Protein AF-A0A654GDY7-F1 (afdb_monomer)

Nearest PDB structures (foldseek):
  2p2g-assembly2_F  TM=2.605E-01  e=1.770E-01  Mycobacterium tuberculosis H37Rv
  1d09-assembly1_A  TM=2.701E-01  e=5.173E-01  Escherichia coli
  1sul-assembly2_B  TM=2.316E-01  e=3.409E-01  Bacillus subtilis
  4bjh-assembly1_B  TM=2.737E-01  e=1.604E+00  Aquifex aeolicus
  1qwg-assembly1_A  TM=2.722E-01  e=1.807E+00  Methanocaldococcus jannaschii

InterPro domains:
  IPR021139 NYN domain [PF01936] (35-130)
  IPR024768 Meiosis regulator and mRNA stability factor 1 [PTHR14379] (24-152)

Sequence (181 aa):
MAADEGKSSRRNSSNVDTPYLSEIYATLDDKGCYNGPVSIRLYDDEKNIIPKELIDKYDAAGISITFVPEVAEAYGYARAHKMVVDILLWAVDSPIESNLIVLSKNFKEELTVCVIQGLHGRGYNVLLAEPLEHIPFTESSEWLWDSLCRSLSSDGGGSSQHVDNKADTVALADSLRKQTL

Secondary structure (DSSP, 8-state):
------------------HHHHHHHHHHHHTT--SS---EEEEEETTS---HHHHHHHHHTTEEEEEEPHHHHTTS-HHHHHHHHHHHHHHHHS-TT-EEEE--S----HHHHHHHHHHHHHT-EEEESS-BTTBTTPPB-HHHHHHHHHHHHS--S-----S-HHHHHHHHHHHHHHHT-

Structure (mmCIF, N/CA/C/O backbone):
data_AF-A0A654GDY7-F1
#
_entry.id   AF-A0A654GDY7-F1
#
loop_
_atom_site.group_PDB
_atom_site.id
_atom_site.type_symbol
_atom_site.label_atom_id
_atom_site.label_alt_id
_atom_site.label_comp_id
_atom_site.label_asym_id
_atom_site.label_entity_id
_atom_site.label_seq_id
_atom_site.pdbx_PDB_ins_code
_atom_site.Cartn_x
_atom_site.Cartn_y
_atom_site.Cartn_z
_atom_site.occupancy
_atom_site.B_iso_or_equiv
_atom_site.auth_seq_id
_atom_site.auth_comp_id
_atom_site.auth_asym_id
_atom_site.auth_atom_id
_atom_site.pdbx_PDB_model_num
ATOM 1 N N . MET A 1 1 ? -35.604 -43.268 18.938 1.00 39.38 1 MET A N 1
ATOM 2 C CA . MET A 1 1 ? -34.889 -43.227 17.648 1.00 39.38 1 MET A CA 1
ATOM 3 C C . MET A 1 1 ? -34.448 -41.787 17.469 1.00 39.38 1 MET A C 1
ATOM 5 O O . MET A 1 1 ? -35.296 -40.931 17.267 1.00 39.38 1 MET A O 1
ATOM 9 N N . ALA A 1 2 ? -33.182 -41.512 17.780 1.00 38.62 2 ALA A N 1
ATOM 10 C CA . ALA A 1 2 ? -32.615 -40.169 17.803 1.00 38.62 2 ALA A CA 1
ATOM 11 C C . ALA A 1 2 ? -32.280 -39.727 16.373 1.00 38.62 2 ALA A C 1
ATOM 13 O O . ALA A 1 2 ? -31.753 -40.534 15.608 1.00 38.62 2 ALA A O 1
ATOM 14 N N . ALA A 1 3 ? -32.593 -38.479 16.027 1.00 41.09 3 ALA A N 1
ATOM 15 C CA . ALA A 1 3 ? -32.132 -37.843 14.802 1.00 41.09 3 ALA A CA 1
ATOM 16 C C . ALA A 1 3 ? -31.240 -36.657 15.185 1.00 41.09 3 ALA A C 1
ATOM 18 O O . ALA A 1 3 ? -31.661 -35.731 15.871 1.00 41.09 3 ALA A O 1
ATOM 19 N N . ASP A 1 4 ? -29.992 -36.825 14.777 1.00 36.94 4 ASP A N 1
ATOM 20 C CA . ASP A 1 4 ? -28.780 -36.033 14.916 1.00 36.94 4 ASP A CA 1
ATOM 21 C C . ASP A 1 4 ? -28.929 -34.563 14.469 1.00 36.94 4 ASP A C 1
ATOM 23 O O . ASP A 1 4 ? -29.264 -34.275 13.318 1.00 36.94 4 ASP A O 1
ATOM 27 N N . GLU A 1 5 ? -28.660 -33.622 15.381 1.00 38.81 5 GLU A N 1
ATOM 28 C CA . GLU A 1 5 ? -28.490 -32.201 15.065 1.00 38.81 5 GLU A CA 1
ATOM 29 C C . GLU A 1 5 ? -27.062 -31.959 14.552 1.00 38.81 5 GLU A C 1
ATOM 31 O O . GLU A 1 5 ? -26.141 -31.625 15.301 1.00 38.81 5 GLU A O 1
ATOM 36 N N . GLY A 1 6 ? -26.876 -32.088 13.239 1.00 36.91 6 GLY A N 1
A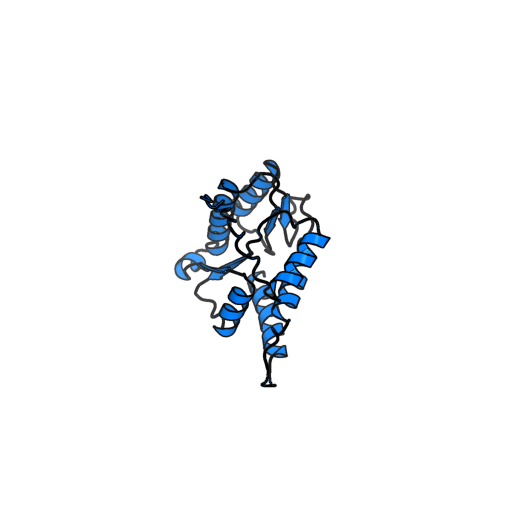TOM 37 C CA . GLY A 1 6 ? -25.650 -31.694 12.549 1.00 36.91 6 GLY A CA 1
ATOM 38 C C . GLY A 1 6 ? -25.484 -30.172 12.506 1.00 36.91 6 GLY A C 1
ATOM 39 O O . GLY A 1 6 ? -25.768 -29.526 11.497 1.00 36.91 6 GLY A O 1
ATOM 40 N N . LYS A 1 7 ? -25.005 -29.576 13.602 1.00 38.00 7 LYS A N 1
ATOM 41 C CA . LYS A 1 7 ? -24.623 -28.159 13.682 1.00 38.00 7 LYS A CA 1
ATOM 42 C C . LYS A 1 7 ? -23.366 -27.933 12.833 1.00 38.00 7 LYS A C 1
ATOM 44 O O . LYS A 1 7 ? -22.241 -28.129 13.288 1.00 38.00 7 LYS A O 1
ATOM 49 N N . SER A 1 8 ? -23.559 -27.545 11.570 1.00 39.72 8 SER A N 1
ATOM 50 C CA . SER A 1 8 ? -22.484 -27.154 10.651 1.00 39.72 8 SER A CA 1
ATOM 51 C C . SER A 1 8 ? -21.865 -25.831 11.111 1.00 39.72 8 SER A C 1
ATOM 53 O O . SER A 1 8 ? -22.242 -24.742 10.683 1.00 39.72 8 SER A O 1
ATOM 55 N N . SER A 1 9 ? -20.923 -25.941 12.047 1.00 37.19 9 SER A N 1
ATOM 56 C CA . SER A 1 9 ? -19.978 -24.890 12.400 1.00 37.19 9 SER A CA 1
ATOM 57 C C . SER A 1 9 ? -19.067 -24.655 11.195 1.00 37.19 9 SER A C 1
ATOM 59 O O . SER A 1 9 ? -18.094 -25.384 10.972 1.00 37.19 9 SER A O 1
ATOM 61 N N . ARG A 1 10 ? -19.417 -23.667 10.363 1.00 33.16 10 ARG A N 1
ATOM 62 C CA . ARG A 1 10 ? -18.491 -23.107 9.377 1.00 33.16 10 ARG A CA 1
ATOM 63 C C . ARG A 1 10 ? -17.406 -22.379 10.158 1.00 33.16 10 ARG A C 1
ATOM 65 O O . ARG A 1 10 ? -17.583 -21.245 10.583 1.00 33.16 10 ARG A O 1
ATOM 72 N N . ARG A 1 11 ? -16.317 -23.107 10.405 1.00 32.59 11 ARG A N 1
ATOM 73 C CA . ARG A 1 11 ? -15.062 -22.597 10.946 1.00 32.59 11 ARG A CA 1
ATOM 74 C C . ARG A 1 11 ? -14.656 -21.364 10.142 1.00 32.59 11 ARG A C 1
ATOM 76 O O . ARG A 1 11 ? -14.377 -21.482 8.951 1.00 32.59 11 ARG A O 1
ATOM 83 N N . ASN A 1 12 ? -14.645 -20.209 10.805 1.00 29.80 12 ASN A N 1
ATOM 84 C CA . ASN A 1 12 ? -13.923 -19.036 10.338 1.00 29.80 12 ASN A CA 1
ATOM 85 C C . ASN A 1 12 ? -12.497 -19.488 10.031 1.00 29.80 12 ASN A C 1
ATOM 87 O O . ASN A 1 12 ? -11.847 -20.090 10.888 1.00 29.80 12 ASN A O 1
ATOM 91 N N . SER A 1 13 ? -12.071 -19.273 8.787 1.00 34.31 13 SER A N 1
ATOM 92 C CA . SER A 1 13 ? -10.702 -19.530 8.365 1.00 34.31 13 SER A CA 1
ATOM 93 C C . SER A 1 13 ? -9.801 -18.734 9.296 1.00 34.31 13 SER A C 1
ATOM 95 O O . SER A 1 13 ? -9.881 -17.510 9.353 1.00 34.31 13 SER A O 1
ATOM 97 N N . SER A 1 14 ? -9.056 -19.473 10.103 1.00 40.44 14 SER A N 1
ATOM 98 C CA . SER A 1 14 ? -8.118 -18.997 11.102 1.00 40.44 14 SER A CA 1
ATOM 99 C C . SER A 1 14 ? -7.287 -17.843 10.557 1.00 40.44 14 SER A C 1
ATOM 101 O O . SER A 1 14 ? -6.600 -18.018 9.549 1.00 40.44 14 SER A O 1
ATOM 103 N N . ASN A 1 15 ? -7.311 -16.710 11.268 1.00 42.31 15 ASN A N 1
ATOM 104 C CA . ASN A 1 15 ? -6.138 -15.851 11.364 1.00 42.31 15 ASN A CA 1
ATOM 105 C C . ASN A 1 15 ? -4.959 -16.782 11.631 1.00 42.31 15 ASN A C 1
ATOM 107 O O . ASN A 1 15 ? -4.915 -17.459 12.657 1.00 42.31 15 ASN A O 1
ATOM 111 N N . VAL A 1 16 ? -4.090 -16.924 10.640 1.00 45.66 16 VAL A N 1
ATOM 112 C CA . VAL A 1 16 ? -2.848 -17.655 10.812 1.00 45.66 16 VAL A CA 1
ATOM 113 C C . VAL A 1 16 ? -2.042 -16.809 11.785 1.00 45.66 16 VAL A C 1
ATOM 115 O O . VAL A 1 16 ? -1.732 -15.659 11.478 1.00 45.66 16 VAL A O 1
ATOM 118 N N . ASP A 1 17 ? -1.765 -17.351 12.971 1.00 47.75 17 ASP A N 1
ATOM 119 C CA . ASP A 1 17 ? -0.875 -16.753 13.966 1.00 47.75 17 ASP A CA 1
ATOM 120 C C . ASP A 1 17 ? 0.560 -16.758 13.413 1.00 47.75 17 ASP A C 1
ATOM 122 O O . ASP A 1 17 ? 1.421 -17.534 13.825 1.00 47.75 17 ASP A O 1
ATOM 126 N N . THR A 1 18 ? 0.821 -15.929 12.404 1.00 56.19 18 THR A N 1
ATOM 127 C CA . THR A 1 18 ? 2.175 -15.637 11.950 1.00 56.19 18 THR A CA 1
ATOM 128 C C . THR A 1 18 ? 2.764 -14.609 12.918 1.00 56.19 18 THR A C 1
ATOM 130 O O . THR A 1 18 ? 2.174 -13.533 13.067 1.00 56.19 18 THR A O 1
ATOM 133 N N . PRO A 1 19 ? 3.926 -14.868 13.543 1.00 61.88 19 PRO A N 1
ATOM 134 C CA . PRO A 1 19 ? 4.566 -13.917 14.460 1.00 61.88 19 PRO A CA 1
ATOM 135 C C . PRO A 1 19 ? 4.957 -12.596 13.773 1.00 61.88 19 PRO A C 1
ATOM 137 O O . PRO A 1 19 ? 5.204 -11.597 14.440 1.00 61.88 19 PRO A O 1
ATOM 140 N N . TYR A 1 20 ? 4.982 -12.575 12.439 1.00 66.50 20 TYR A N 1
ATOM 141 C CA . TYR A 1 20 ? 5.210 -11.380 11.634 1.00 66.50 20 TYR A CA 1
ATOM 142 C C . TYR A 1 20 ? 4.026 -10.402 11.671 1.00 66.50 20 TYR A C 1
ATOM 144 O O . TYR A 1 20 ? 4.216 -9.198 11.848 1.00 66.50 20 TYR A O 1
ATOM 152 N N . LEU A 1 21 ? 2.791 -10.889 11.553 1.00 71.00 21 LEU A N 1
ATOM 153 C CA . LEU A 1 21 ? 1.622 -10.011 11.463 1.00 71.00 21 LEU A CA 1
ATOM 154 C C . LEU A 1 21 ? 1.183 -9.442 12.817 1.00 71.00 21 LEU A C 1
ATOM 156 O O . LEU A 1 21 ? 0.534 -8.399 12.838 1.00 71.00 21 LEU A O 1
ATOM 160 N N . SER A 1 22 ? 1.561 -10.056 13.944 1.00 80.06 22 SER A N 1
ATOM 161 C CA . SER A 1 22 ? 1.140 -9.580 15.271 1.00 80.06 22 SER A CA 1
ATOM 162 C C . SER A 1 22 ? 1.605 -8.152 15.568 1.00 80.06 22 SER A C 1
ATOM 164 O O . SER A 1 22 ? 0.844 -7.373 16.132 1.00 80.06 22 SER A O 1
ATOM 166 N N . GLU A 1 23 ? 2.821 -7.785 15.151 1.00 83.75 23 GLU A N 1
ATOM 167 C CA . GLU A 1 23 ? 3.359 -6.431 15.349 1.00 83.75 23 GLU A CA 1
ATOM 168 C C . GLU A 1 23 ? 2.634 -5.397 14.475 1.00 83.75 23 GLU A C 1
ATOM 170 O O . GLU A 1 23 ? 2.288 -4.304 14.931 1.00 83.75 23 GLU A O 1
ATOM 175 N N . ILE A 1 24 ? 2.361 -5.767 13.220 1.00 85.88 24 ILE A N 1
ATOM 176 C CA . ILE A 1 24 ? 1.661 -4.913 12.257 1.00 85.88 24 ILE A CA 1
ATOM 177 C C . ILE A 1 24 ? 0.225 -4.678 12.726 1.00 85.88 24 ILE A C 1
ATOM 179 O O . ILE A 1 24 ? -0.220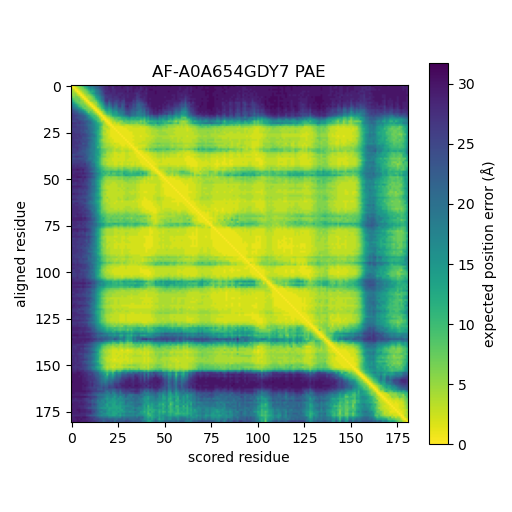 -3.533 12.770 1.00 85.88 24 ILE A O 1
ATOM 183 N N . TYR A 1 25 ? -0.476 -5.730 13.152 1.00 88.12 25 TYR A N 1
ATOM 184 C CA . TYR A 1 25 ? -1.834 -5.628 13.687 1.00 88.12 25 TYR A CA 1
ATOM 185 C C . TYR A 1 25 ? -1.900 -4.822 14.973 1.00 88.12 25 TYR A C 1
ATOM 187 O O . TYR A 1 25 ? -2.755 -3.948 15.075 1.00 88.12 25 TYR A O 1
ATOM 195 N N . ALA A 1 26 ? -0.977 -5.038 15.912 1.00 88.81 26 ALA A N 1
ATOM 196 C CA . ALA A 1 26 ? -0.917 -4.235 17.129 1.00 88.81 26 ALA A CA 1
ATOM 197 C C . ALA A 1 26 ? -0.715 -2.745 16.815 1.00 88.81 26 ALA A C 1
ATOM 199 O O . ALA A 1 26 ? -1.348 -1.890 17.426 1.00 88.81 26 ALA A O 1
ATOM 200 N N . THR A 1 27 ? 0.128 -2.430 15.827 1.00 90.44 27 THR A N 1
ATOM 201 C CA . THR A 1 27 ? 0.363 -1.038 15.423 1.00 90.44 27 THR A CA 1
ATOM 202 C C . THR A 1 27 ? -0.856 -0.438 14.711 1.00 90.44 27 THR A C 1
ATOM 204 O O . THR A 1 27 ? -1.208 0.709 14.965 1.00 90.44 27 THR A O 1
ATOM 207 N N . LEU A 1 28 ? -1.525 -1.198 13.835 1.00 90.75 28 LEU A N 1
ATOM 208 C CA . LEU A 1 28 ? -2.758 -0.755 13.175 1.00 90.75 28 LEU A CA 1
ATOM 209 C C . LEU A 1 28 ? -3.883 -0.500 14.188 1.00 90.75 28 LEU A C 1
ATOM 211 O O . LEU A 1 28 ? -4.616 0.473 14.033 1.00 90.75 28 LEU A O 1
ATOM 215 N N . ASP A 1 29 ? -4.005 -1.344 15.212 1.00 91.69 29 ASP A N 1
ATOM 216 C CA . ASP A 1 29 ? -5.002 -1.214 16.279 1.00 91.69 29 ASP A CA 1
ATOM 217 C C . ASP A 1 29 ? -4.742 0.023 17.155 1.00 91.69 29 ASP A C 1
ATOM 219 O O . ASP A 1 29 ? -5.642 0.842 17.332 1.00 91.69 29 ASP A O 1
ATOM 223 N N . ASP A 1 30 ? -3.490 0.244 17.585 1.00 92.06 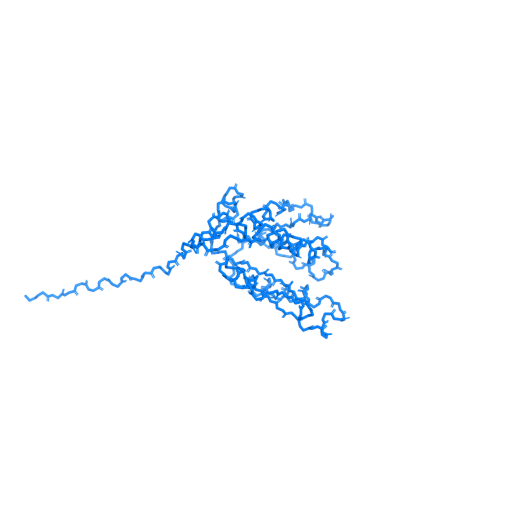30 ASP A N 1
ATOM 224 C CA . ASP A 1 30 ? -3.067 1.451 18.326 1.00 92.06 30 ASP A CA 1
ATOM 225 C C . ASP A 1 30 ? -3.383 2.748 17.562 1.00 92.06 30 ASP A C 1
ATOM 227 O O . ASP A 1 30 ? -3.750 3.769 18.145 1.00 92.06 30 ASP A O 1
ATOM 231 N N . LYS A 1 31 ? -3.298 2.693 16.230 1.00 90.31 31 LYS A N 1
ATOM 232 C CA . LYS A 1 31 ? -3.591 3.813 15.329 1.00 90.31 31 LYS A CA 1
ATOM 233 C C . LYS A 1 31 ? -5.056 3.904 14.905 1.00 90.31 31 LYS A C 1
ATOM 235 O O . LYS A 1 31 ? -5.382 4.735 14.062 1.00 90.31 31 LYS A O 1
ATOM 240 N N . GLY A 1 32 ? -5.941 3.055 15.433 1.00 89.50 32 GLY A N 1
ATOM 241 C CA . GLY A 1 32 ? -7.362 3.033 15.064 1.00 89.50 32 GLY A CA 1
ATOM 242 C C . GLY A 1 32 ? -7.621 2.670 13.596 1.00 89.50 32 GLY A C 1
ATOM 243 O O . GLY A 1 32 ? -8.692 2.946 13.064 1.00 89.50 32 GLY A O 1
ATOM 244 N N . CYS A 1 33 ? -6.642 2.057 12.930 1.00 89.50 33 CYS A N 1
ATOM 245 C CA . CYS A 1 33 ? -6.666 1.685 11.515 1.00 89.50 33 CYS A CA 1
ATOM 246 C C . CYS A 1 33 ? -6.961 0.189 11.298 1.00 89.50 33 CYS A C 1
ATOM 248 O O . CYS A 1 33 ? -6.898 -0.301 10.168 1.00 89.50 33 CYS A O 1
ATOM 250 N N . TYR A 1 34 ? -7.281 -0.553 12.360 1.00 89.31 34 TYR A N 1
ATOM 251 C CA . TYR A 1 34 ? -7.646 -1.964 12.282 1.00 89.31 34 TYR A CA 1
ATOM 252 C C . TYR A 1 34 ? -9.167 -2.145 12.359 1.00 89.31 34 TYR A C 1
ATOM 254 O O . TYR A 1 34 ? -9.759 -2.153 13.434 1.00 89.31 34 TYR A O 1
ATOM 262 N N . ASN A 1 35 ? -9.818 -2.274 11.199 1.00 86.06 35 ASN A N 1
ATOM 263 C CA . ASN A 1 35 ? -11.279 -2.400 11.096 1.00 86.06 35 ASN A CA 1
ATOM 264 C C . ASN A 1 35 ? -11.747 -3.564 10.207 1.00 86.06 35 ASN A C 1
ATOM 266 O O . ASN A 1 35 ? -12.904 -3.608 9.788 1.00 86.06 35 ASN A O 1
ATOM 270 N N . GLY A 1 36 ? -10.867 -4.524 9.922 1.00 87.19 36 GLY A N 1
ATOM 271 C CA . GLY A 1 36 ? -11.187 -5.657 9.064 1.00 87.19 36 GLY A CA 1
ATOM 272 C C . GLY A 1 36 ? -9.951 -6.425 8.598 1.00 87.19 36 GLY A C 1
ATOM 273 O O . GLY A 1 36 ? -8.874 -6.274 9.179 1.00 87.19 36 GLY A O 1
ATOM 274 N N . PRO A 1 37 ? -10.100 -7.263 7.556 1.00 88.94 37 PRO A N 1
ATOM 275 C CA . PRO A 1 37 ? -8.979 -7.948 6.926 1.00 88.94 37 PRO A CA 1
ATOM 276 C C . PRO A 1 37 ? -7.922 -6.957 6.437 1.00 88.94 37 PRO A C 1
ATOM 278 O O . PRO A 1 37 ? -8.248 -5.920 5.862 1.00 88.94 37 PRO A O 1
ATOM 281 N N . VAL A 1 38 ? -6.653 -7.309 6.624 1.00 88.88 38 VAL A N 1
ATOM 282 C CA . VAL A 1 38 ? -5.512 -6.497 6.194 1.00 88.88 38 VAL A CA 1
ATOM 283 C C . VAL A 1 38 ? -4.836 -7.182 5.016 1.00 88.88 38 VAL A C 1
ATOM 285 O O . VAL A 1 38 ? -4.545 -8.377 5.061 1.00 88.88 38 VAL A O 1
ATOM 288 N N . SER A 1 39 ? -4.555 -6.412 3.970 1.00 90.25 39 SER A N 1
ATOM 289 C CA . SER A 1 39 ? -3.763 -6.850 2.823 1.00 90.25 39 SER A CA 1
ATOM 290 C C . SER A 1 39 ? -2.633 -5.864 2.571 1.00 90.25 39 SER A C 1
ATOM 292 O O . SER A 1 39 ? -2.889 -4.668 2.437 1.00 90.25 39 SER A O 1
ATOM 294 N N . ILE A 1 40 ? -1.401 -6.362 2.463 1.00 91.38 40 ILE A N 1
ATOM 295 C CA . ILE A 1 40 ? -0.216 -5.543 2.193 1.00 91.38 40 ILE A CA 1
ATOM 296 C C . ILE A 1 40 ? 0.360 -5.959 0.842 1.00 91.38 40 ILE A C 1
ATOM 298 O O . ILE A 1 40 ? 0.526 -7.151 0.551 1.00 91.38 40 ILE A O 1
ATOM 302 N N . ARG A 1 41 ? 0.647 -4.967 -0.003 1.00 92.75 41 ARG A N 1
ATOM 303 C CA . ARG A 1 41 ? 1.196 -5.179 -1.342 1.00 92.75 41 ARG A CA 1
ATOM 304 C C . ARG A 1 41 ? 2.386 -4.263 -1.585 1.00 92.75 41 ARG A C 1
ATOM 306 O O . ARG A 1 41 ? 2.276 -3.050 -1.431 1.00 92.75 41 AR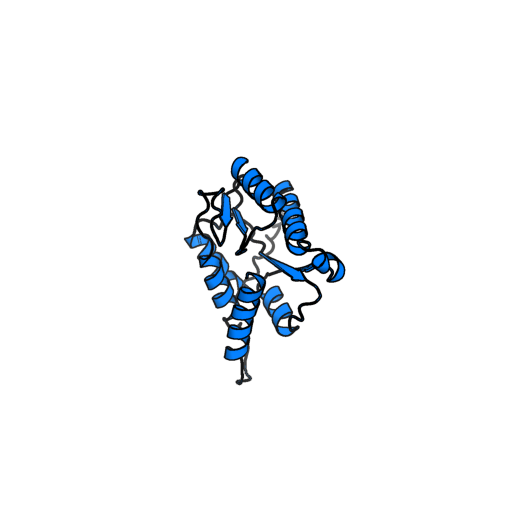G A O 1
ATOM 313 N N . LEU A 1 42 ? 3.503 -4.864 -1.971 1.00 91.12 42 LEU A N 1
ATOM 314 C CA . LEU A 1 42 ? 4.706 -4.194 -2.442 1.00 91.12 42 LEU A CA 1
ATOM 315 C C . LEU A 1 42 ? 4.700 -4.193 -3.972 1.00 91.12 42 LEU A C 1
ATOM 317 O O . LEU A 1 42 ? 4.399 -5.217 -4.583 1.00 91.12 42 LEU A O 1
ATOM 321 N N . TYR A 1 43 ? 5.044 -3.066 -4.587 1.00 90.25 43 TYR A N 1
ATOM 322 C CA . TYR A 1 43 ? 5.145 -2.942 -6.039 1.00 90.25 43 TYR A CA 1
ATOM 323 C C . TYR A 1 43 ? 6.598 -2.709 -6.412 1.00 90.25 43 TYR A C 1
ATOM 325 O O . TYR A 1 43 ? 7.198 -1.741 -5.947 1.00 90.25 43 TYR A O 1
ATOM 333 N N . ASP A 1 44 ? 7.143 -3.574 -7.257 1.00 88.75 44 ASP A N 1
ATOM 334 C CA . ASP A 1 44 ? 8.513 -3.451 -7.746 1.00 88.75 44 ASP A CA 1
ATOM 335 C C . ASP A 1 44 ? 8.583 -3.727 -9.256 1.00 88.75 44 ASP A C 1
ATOM 337 O O . ASP A 1 44 ? 7.599 -4.167 -9.848 1.00 88.75 44 ASP A O 1
ATOM 341 N N . ASP A 1 45 ? 9.703 -3.432 -9.907 1.00 86.75 45 ASP A N 1
ATOM 342 C CA . ASP A 1 45 ? 9.957 -3.861 -11.285 1.00 86.75 45 ASP A CA 1
ATOM 343 C C . ASP A 1 45 ? 10.749 -5.177 -11.335 1.00 86.75 45 ASP A C 1
ATOM 345 O O . ASP A 1 45 ? 11.424 -5.566 -10.384 1.00 86.75 45 ASP A O 1
ATOM 349 N N . GLU A 1 46 ? 10.655 -5.889 -12.457 1.00 85.44 46 GLU A N 1
ATOM 350 C CA . GLU A 1 46 ? 11.376 -7.155 -12.673 1.00 85.44 46 GLU A CA 1
ATOM 351 C C . GLU A 1 46 ? 12.906 -6.998 -12.749 1.00 85.44 46 GLU A C 1
ATOM 353 O O . GLU A 1 46 ? 13.630 -7.994 -12.699 1.00 85.44 46 GLU A O 1
ATOM 358 N N . LYS A 1 47 ? 13.420 -5.769 -12.874 1.00 80.94 47 LYS A N 1
ATOM 359 C CA . LYS A 1 47 ? 14.862 -5.501 -12.928 1.00 80.94 47 LYS A CA 1
ATOM 360 C C . LYS A 1 47 ? 15.497 -5.614 -11.543 1.00 80.94 47 LYS A C 1
ATOM 362 O O . LYS A 1 47 ? 16.684 -5.939 -11.433 1.00 80.94 47 LYS A O 1
ATOM 367 N N . ASN A 1 48 ? 14.730 -5.349 -10.488 1.00 75.62 48 ASN A N 1
ATOM 368 C CA . ASN A 1 48 ? 15.194 -5.480 -9.118 1.00 75.62 48 ASN A CA 1
ATOM 369 C C . ASN A 1 48 ? 15.304 -6.952 -8.708 1.00 75.62 48 ASN A C 1
ATOM 371 O O . ASN A 1 48 ? 14.324 -7.678 -8.545 1.00 75.62 48 ASN A O 1
ATOM 375 N N . ILE A 1 49 ? 16.547 -7.393 -8.504 1.00 77.88 49 ILE A N 1
ATOM 376 C CA . ILE A 1 49 ? 16.847 -8.737 -8.015 1.00 77.88 49 ILE A CA 1
ATOM 377 C C . ILE A 1 49 ? 16.645 -8.749 -6.501 1.00 77.88 49 ILE A C 1
ATOM 379 O O . ILE A 1 49 ? 17.552 -8.432 -5.731 1.00 77.88 49 ILE A O 1
ATOM 383 N N . ILE A 1 50 ? 15.442 -9.128 -6.081 1.00 81.62 50 ILE A N 1
ATOM 384 C CA . ILE A 1 50 ? 15.137 -9.418 -4.682 1.00 81.62 50 ILE A CA 1
ATOM 385 C C . ILE A 1 50 ? 15.612 -10.851 -4.381 1.00 81.62 50 ILE A C 1
ATOM 387 O O . ILE A 1 50 ? 15.184 -11.785 -5.067 1.00 81.62 50 ILE A O 1
ATOM 391 N N . PRO A 1 51 ? 16.488 -11.071 -3.380 1.00 85.12 51 PRO A N 1
ATOM 392 C CA . PRO A 1 51 ? 16.901 -12.415 -2.991 1.00 85.12 51 PRO A CA 1
ATOM 393 C C . PRO A 1 51 ? 15.694 -13.281 -2.627 1.00 85.12 51 PRO A C 1
ATOM 395 O O . PRO A 1 51 ? 14.774 -12.816 -1.957 1.00 85.12 51 PRO A O 1
ATOM 398 N N . LYS A 1 52 ? 15.709 -14.559 -3.019 1.00 85.25 52 LYS A N 1
ATOM 399 C CA . LYS A 1 52 ? 14.592 -15.478 -2.749 1.00 85.25 52 LYS A CA 1
ATOM 400 C C . LYS A 1 52 ? 14.240 -15.553 -1.260 1.00 85.25 52 LYS A C 1
ATOM 402 O O . LYS A 1 52 ? 13.068 -15.523 -0.921 1.00 85.25 52 LYS A O 1
ATOM 407 N N . GLU A 1 53 ? 15.244 -15.579 -0.389 1.00 83.94 53 GLU A N 1
ATOM 408 C CA . GLU A 1 53 ? 15.054 -15.584 1.069 1.00 83.94 53 GLU A CA 1
ATOM 409 C C . GLU A 1 53 ? 14.222 -14.388 1.549 1.00 83.94 53 GLU A C 1
ATOM 411 O O . GLU A 1 53 ? 13.427 -14.502 2.478 1.00 83.94 53 GLU A O 1
ATOM 416 N N . LEU A 1 54 ? 14.359 -13.246 0.876 1.00 81.81 54 LEU A N 1
ATOM 417 C CA . LEU A 1 54 ? 13.599 -12.046 1.175 1.00 81.81 54 LEU A CA 1
ATOM 418 C C . LEU A 1 54 ? 12.164 -12.126 0.650 1.00 81.81 54 LEU A C 1
ATOM 420 O O . LEU A 1 54 ? 11.243 -11.701 1.341 1.00 81.81 54 LEU A O 1
ATOM 424 N N . ILE A 1 55 ? 11.966 -12.720 -0.529 1.00 85.56 55 ILE A N 1
ATOM 425 C CA . ILE A 1 55 ? 10.633 -13.016 -1.073 1.00 85.56 55 ILE A CA 1
ATOM 426 C C . ILE A 1 55 ? 9.880 -13.966 -0.137 1.00 85.56 55 ILE A C 1
ATOM 428 O O . ILE A 1 55 ? 8.749 -13.671 0.241 1.00 85.56 55 ILE A O 1
ATOM 432 N N . ASP A 1 56 ? 10.525 -15.054 0.287 1.00 86.19 56 ASP A N 1
ATOM 433 C CA . ASP A 1 56 ? 9.952 -16.034 1.214 1.00 86.19 56 ASP A CA 1
ATOM 434 C C . ASP A 1 56 ? 9.607 -15.370 2.560 1.00 86.19 56 ASP A C 1
ATOM 436 O O . ASP A 1 56 ? 8.573 -15.656 3.163 1.00 86.19 56 ASP A O 1
ATOM 440 N N . LYS A 1 57 ? 10.433 -14.418 3.013 1.00 83.38 57 LYS A N 1
ATOM 441 C CA . LYS A 1 57 ? 10.182 -13.633 4.227 1.00 83.38 57 LYS A CA 1
ATOM 442 C C . LYS A 1 57 ? 8.995 -12.683 4.090 1.00 83.38 57 LYS A C 1
ATOM 444 O O . LYS A 1 57 ? 8.207 -12.568 5.026 1.00 83.38 57 LYS A O 1
ATOM 449 N N . TYR A 1 58 ? 8.858 -12.004 2.953 1.00 85.44 58 TYR A N 1
ATOM 450 C CA . TYR A 1 58 ? 7.697 -11.162 2.676 1.00 85.44 58 TYR A CA 1
ATOM 451 C C . TYR A 1 58 ? 6.413 -11.991 2.618 1.00 85.44 58 TYR A C 1
ATOM 453 O O . TYR A 1 58 ? 5.435 -11.620 3.265 1.00 85.44 58 TYR A O 1
ATOM 461 N N . ASP A 1 59 ? 6.433 -13.138 1.940 1.00 87.19 59 ASP A N 1
ATOM 462 C CA . ASP A 1 59 ? 5.286 -14.050 1.859 1.00 87.19 59 ASP A CA 1
ATOM 463 C C . ASP A 1 59 ? 4.890 -14.586 3.245 1.00 87.19 59 ASP A C 1
ATOM 465 O O . ASP A 1 59 ? 3.727 -14.497 3.641 1.00 87.19 59 ASP A O 1
ATOM 469 N N . ALA A 1 60 ? 5.867 -15.015 4.053 1.00 84.31 60 ALA A N 1
ATOM 470 C CA . ALA A 1 60 ? 5.647 -15.433 5.441 1.00 84.31 60 ALA A CA 1
ATOM 471 C C . ALA A 1 60 ? 5.108 -14.304 6.341 1.00 84.31 60 ALA A C 1
ATOM 473 O O . ALA A 1 60 ? 4.427 -14.572 7.335 1.00 84.31 60 ALA A O 1
ATOM 474 N N . ALA A 1 61 ? 5.395 -13.047 5.994 1.00 80.69 61 ALA A N 1
ATOM 475 C CA . ALA A 1 61 ? 4.854 -11.859 6.644 1.00 80.69 61 ALA A CA 1
ATOM 476 C C . ALA A 1 61 ? 3.508 -11.393 6.059 1.00 80.69 61 ALA A C 1
ATOM 478 O O . ALA A 1 61 ? 2.995 -10.362 6.487 1.00 80.69 61 ALA A O 1
ATOM 479 N N . GLY A 1 62 ? 2.927 -12.114 5.094 1.00 85.50 62 GLY A N 1
ATOM 480 C CA . GLY A 1 62 ? 1.669 -11.739 4.439 1.00 85.50 62 GLY A CA 1
ATOM 481 C C . GLY A 1 62 ? 1.787 -10.532 3.500 1.00 85.50 62 GLY A C 1
ATOM 482 O O . GLY A 1 62 ? 0.782 -9.893 3.184 1.00 85.50 62 GLY A O 1
ATOM 483 N N . ILE A 1 63 ? 3.003 -10.198 3.063 1.00 88.06 63 ILE A N 1
ATOM 484 C CA . ILE A 1 63 ? 3.300 -9.102 2.139 1.00 88.06 63 ILE A CA 1
ATOM 485 C C . ILE A 1 63 ? 3.406 -9.680 0.729 1.00 88.06 63 ILE A C 1
ATOM 487 O O . ILE A 1 63 ? 4.363 -10.370 0.383 1.00 88.06 63 ILE A O 1
ATOM 491 N N . SER A 1 64 ? 2.430 -9.357 -0.116 1.00 90.81 64 SER A N 1
ATOM 492 C CA . SER A 1 64 ? 2.444 -9.771 -1.521 1.00 90.81 64 SER A CA 1
ATOM 493 C C . SER A 1 64 ? 3.314 -8.839 -2.364 1.00 90.81 64 SER A C 1
ATOM 495 O O . SER A 1 64 ? 3.135 -7.624 -2.329 1.00 90.81 64 SER A O 1
ATOM 497 N N . ILE A 1 65 ? 4.235 -9.383 -3.159 1.00 90.38 65 ILE A N 1
ATOM 498 C CA . ILE A 1 65 ? 5.038 -8.590 -4.101 1.00 90.38 65 ILE A CA 1
ATOM 499 C C . ILE A 1 65 ? 4.385 -8.646 -5.479 1.00 90.38 65 ILE A C 1
ATOM 501 O O . ILE A 1 65 ? 3.989 -9.708 -5.958 1.00 90.38 65 ILE A O 1
ATOM 505 N N . THR A 1 66 ? 4.258 -7.495 -6.122 1.00 92.44 66 THR A N 1
ATOM 506 C CA . THR A 1 66 ? 3.724 -7.341 -7.472 1.00 92.44 66 THR A CA 1
ATOM 507 C C . THR A 1 66 ? 4.806 -6.748 -8.353 1.00 92.44 66 THR A C 1
ATOM 509 O O . THR A 1 66 ? 5.146 -5.575 -8.214 1.00 92.44 66 THR A O 1
ATOM 512 N N . PHE A 1 67 ? 5.334 -7.569 -9.259 1.00 91.19 67 PHE A N 1
ATOM 513 C CA . PHE A 1 67 ? 6.330 -7.133 -10.226 1.00 91.19 67 PHE A CA 1
ATOM 514 C C . PHE A 1 67 ? 5.660 -6.547 -11.469 1.00 91.19 67 PHE A C 1
ATOM 516 O O . PHE A 1 67 ? 4.701 -7.116 -11.997 1.00 91.19 67 PHE A O 1
ATOM 523 N N . VAL A 1 68 ? 6.166 -5.408 -11.935 1.00 91.31 68 VAL A N 1
ATOM 524 C CA . VAL A 1 68 ? 5.837 -4.849 -13.248 1.00 91.31 68 VAL A CA 1
ATOM 525 C C . VAL A 1 68 ? 6.958 -5.164 -14.243 1.00 91.31 68 VAL A C 1
ATOM 527 O O . VAL A 1 68 ? 8.131 -5.122 -13.863 1.00 91.31 68 VAL A O 1
ATOM 530 N N . PRO A 1 69 ? 6.637 -5.452 -15.519 1.00 91.81 69 PRO A N 1
ATOM 531 C CA . PRO A 1 69 ? 7.657 -5.738 -16.520 1.00 91.81 69 PRO A CA 1
ATOM 532 C C . PRO A 1 69 ? 8.669 -4.599 -16.655 1.00 91.81 69 PRO A C 1
ATOM 534 O O . PRO A 1 69 ? 8.269 -3.439 -16.789 1.00 91.81 69 PRO A O 1
ATOM 537 N N . GLU A 1 70 ? 9.967 -4.920 -16.703 1.00 89.06 70 GLU A N 1
ATOM 538 C CA . GLU A 1 70 ? 11.044 -3.917 -16.832 1.00 89.06 70 GLU A CA 1
ATOM 539 C C . GLU A 1 70 ? 10.812 -2.996 -18.037 1.00 89.06 70 GLU A C 1
ATOM 541 O O . GLU A 1 70 ? 10.960 -1.780 -17.945 1.00 89.06 70 GLU A O 1
ATOM 546 N N . VAL A 1 71 ? 10.382 -3.572 -19.165 1.00 87.94 71 VAL A N 1
ATOM 547 C CA . VAL A 1 71 ? 10.096 -2.819 -20.394 1.00 87.94 71 VAL A CA 1
ATOM 548 C C . VAL A 1 71 ? 8.999 -1.780 -20.173 1.00 87.94 71 VAL A C 1
ATOM 550 O O . VAL A 1 71 ? 9.074 -0.700 -20.746 1.00 87.94 71 VAL A O 1
ATOM 553 N N . ALA A 1 72 ? 7.992 -2.078 -19.349 1.00 85.31 72 ALA A N 1
ATOM 554 C CA . ALA A 1 72 ? 6.928 -1.130 -19.041 1.00 85.31 72 ALA A CA 1
ATOM 555 C C . ALA A 1 72 ? 7.432 -0.015 -18.114 1.00 85.31 72 ALA A C 1
ATOM 557 O O . ALA A 1 72 ? 7.178 1.158 -18.379 1.00 85.31 72 ALA A O 1
ATOM 558 N N . GLU A 1 73 ? 8.190 -0.361 -17.070 1.00 86.81 73 GLU A N 1
ATOM 559 C CA . GLU A 1 73 ? 8.746 0.621 -16.129 1.00 86.81 73 GLU A CA 1
ATOM 560 C C . GLU A 1 73 ? 9.806 1.523 -16.777 1.00 86.81 73 GLU A C 1
ATOM 562 O O . GLU A 1 73 ? 9.953 2.677 -16.383 1.00 86.81 73 GLU A O 1
ATOM 567 N N . ALA A 1 74 ? 10.491 1.061 -17.828 1.00 84.62 74 ALA A N 1
ATOM 568 C CA . ALA A 1 74 ? 11.424 1.879 -18.604 1.00 84.62 74 ALA A CA 1
ATOM 569 C C . ALA A 1 74 ? 10.765 3.120 -19.243 1.00 84.62 74 ALA A C 1
ATOM 571 O O . ALA A 1 74 ? 11.452 4.112 -19.490 1.00 84.62 74 ALA A O 1
ATOM 572 N N . TYR A 1 75 ? 9.448 3.092 -19.481 1.00 83.50 75 TYR A N 1
ATOM 573 C CA . TYR A 1 75 ? 8.665 4.251 -19.937 1.00 83.50 75 TYR A CA 1
ATOM 574 C C . TYR A 1 75 ? 8.140 5.126 -18.784 1.00 83.50 75 TYR A C 1
ATOM 576 O O . TYR A 1 75 ? 7.527 6.164 -19.031 1.00 83.50 75 TYR A O 1
ATOM 584 N N . GLY A 1 76 ? 8.424 4.736 -17.539 1.00 84.25 76 GLY A N 1
ATOM 585 C CA . GLY A 1 76 ? 8.012 5.403 -16.311 1.00 84.25 76 GLY A CA 1
ATOM 586 C C . GLY A 1 76 ? 6.628 4.981 -15.815 1.00 84.25 76 GLY A C 1
ATOM 587 O O . GLY A 1 76 ? 5.751 4.590 -16.583 1.00 84.25 76 GLY A O 1
ATOM 588 N N . TYR A 1 77 ? 6.434 5.113 -14.501 1.00 85.06 77 TYR A N 1
ATOM 589 C CA . TYR A 1 77 ? 5.144 5.019 -13.804 1.00 85.06 77 TYR A CA 1
ATOM 590 C C . TYR A 1 77 ? 4.424 3.662 -13.850 1.00 85.06 77 TYR A C 1
ATOM 592 O O . TYR A 1 77 ? 3.317 3.572 -13.326 1.00 85.06 77 TYR A O 1
ATOM 600 N N . ALA A 1 78 ? 4.993 2.587 -14.407 1.00 89.56 78 ALA A N 1
ATOM 601 C CA . ALA A 1 78 ? 4.285 1.305 -14.494 1.00 89.56 78 ALA A CA 1
ATOM 602 C C . ALA A 1 78 ? 3.941 0.740 -13.105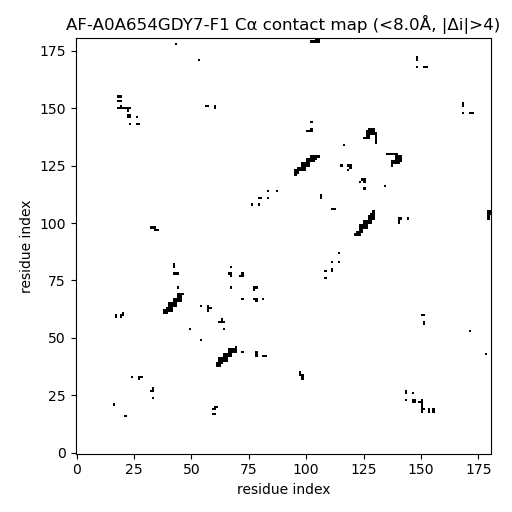 1.00 89.56 78 ALA A C 1
ATOM 604 O O . ALA A 1 78 ? 2.821 0.260 -12.906 1.00 89.56 78 ALA A O 1
ATOM 605 N N . ARG A 1 79 ? 4.832 0.884 -12.116 1.00 89.62 79 ARG A N 1
ATOM 606 C CA . ARG A 1 79 ? 4.542 0.581 -10.702 1.00 89.62 79 ARG A CA 1
ATOM 607 C C . ARG A 1 79 ? 3.382 1.409 -10.154 1.00 89.62 79 ARG A C 1
ATOM 609 O O . ARG A 1 79 ? 2.484 0.850 -9.530 1.00 89.62 79 ARG A O 1
ATOM 616 N N . ALA A 1 80 ? 3.387 2.719 -10.399 1.00 88.38 80 ALA A N 1
ATOM 617 C CA . ALA A 1 80 ? 2.349 3.630 -9.914 1.00 88.38 80 ALA A CA 1
ATOM 618 C C . ALA A 1 80 ? 0.984 3.311 -10.546 1.00 88.38 80 ALA A C 1
ATOM 620 O O . ALA A 1 80 ? 0.009 3.102 -9.827 1.00 88.38 80 ALA A O 1
ATOM 621 N N . HIS A 1 81 ? 0.938 3.115 -11.866 1.00 90.44 81 HIS A N 1
ATOM 622 C CA . HIS A 1 81 ? -0.260 2.671 -12.577 1.00 90.44 81 HIS A CA 1
ATOM 623 C C . HIS A 1 81 ? -0.788 1.342 -12.039 1.00 90.44 81 HIS A C 1
ATOM 625 O O . HIS A 1 81 ? -1.989 1.196 -11.811 1.00 90.44 81 HIS A O 1
ATOM 631 N N . LYS A 1 82 ? 0.095 0.359 -11.822 1.00 93.06 82 LYS A N 1
ATOM 632 C CA . LYS A 1 82 ? -0.308 -0.943 -11.285 1.00 93.06 82 LYS A CA 1
ATOM 633 C C . LYS A 1 82 ? -0.891 -0.803 -9.878 1.00 93.06 82 LYS A C 1
ATOM 635 O O . LYS A 1 82 ? -1.943 -1.379 -9.608 1.00 93.06 82 LYS A O 1
ATOM 640 N N . MET A 1 83 ? -0.267 0.010 -9.030 1.00 93.12 83 MET A N 1
ATOM 641 C CA . MET A 1 83 ? -0.788 0.340 -7.706 1.00 93.12 83 MET A CA 1
ATOM 642 C C . MET A 1 83 ? -2.169 0.995 -7.779 1.00 93.12 83 MET A C 1
ATOM 644 O O . MET A 1 83 ? -3.073 0.581 -7.060 1.00 93.12 83 MET A O 1
ATOM 648 N N . VAL A 1 84 ? -2.371 1.963 -8.674 1.00 93.62 84 VAL A N 1
ATOM 649 C CA . VAL A 1 84 ? -3.672 2.619 -8.873 1.00 93.62 84 VAL A CA 1
ATOM 650 C C . VAL A 1 84 ? -4.744 1.632 -9.328 1.00 93.62 84 VAL A C 1
ATOM 652 O O . VAL A 1 84 ? -5.855 1.661 -8.803 1.00 93.62 84 VAL A O 1
ATOM 655 N N . VAL A 1 85 ? -4.432 0.743 -10.273 1.00 95.31 85 VAL A N 1
ATOM 656 C CA . VAL A 1 85 ? -5.370 -0.295 -10.733 1.00 95.31 85 VAL A CA 1
ATOM 657 C C . VAL A 1 85 ? -5.794 -1.198 -9.577 1.00 95.31 85 VAL A C 1
ATOM 659 O O . VAL A 1 85 ? -6.983 -1.474 -9.426 1.00 95.31 85 VAL A O 1
ATOM 662 N N . ASP A 1 86 ? -4.848 -1.620 -8.741 1.00 95.56 86 ASP A N 1
ATOM 663 C CA . ASP A 1 86 ? -5.135 -2.491 -7.601 1.00 95.56 86 ASP A CA 1
ATOM 664 C C . ASP A 1 86 ? -5.918 -1.759 -6.498 1.00 95.56 86 ASP A C 1
ATOM 666 O O . ASP A 1 86 ? -6.842 -2.338 -5.930 1.00 95.56 86 ASP A O 1
ATOM 670 N N . ILE A 1 87 ? -5.630 -0.476 -6.248 1.00 95.25 87 ILE A N 1
ATOM 671 C CA . ILE A 1 87 ? -6.415 0.387 -5.347 1.00 95.25 87 ILE A CA 1
ATOM 672 C C . ILE A 1 87 ? -7.859 0.526 -5.844 1.00 95.25 87 ILE A C 1
ATOM 674 O O . ILE A 1 87 ? -8.802 0.395 -5.065 1.00 95.25 87 ILE A O 1
ATOM 678 N N . LEU A 1 88 ? -8.050 0.787 -7.139 1.00 95.56 88 LEU A N 1
ATOM 679 C CA . LEU A 1 88 ? -9.382 0.924 -7.726 1.00 95.56 88 LEU A CA 1
ATOM 680 C C . LEU A 1 88 ? -10.161 -0.387 -7.655 1.00 95.56 88 LEU A C 1
ATOM 682 O O . LEU A 1 88 ? -11.344 -0.357 -7.327 1.00 95.56 88 LEU A O 1
ATOM 686 N N . LEU A 1 89 ? -9.511 -1.520 -7.930 1.00 95.75 89 LEU A N 1
ATOM 687 C CA . LEU A 1 89 ? -10.126 -2.840 -7.815 1.00 95.75 89 LEU A CA 1
ATOM 688 C C . LEU A 1 89 ? -10.521 -3.145 -6.366 1.00 95.75 89 LEU A C 1
ATOM 690 O O . LEU A 1 89 ? -11.645 -3.564 -6.116 1.00 95.75 89 LEU A O 1
ATOM 694 N N . TRP A 1 90 ? -9.637 -2.865 -5.408 1.00 94.94 90 TRP A N 1
ATOM 695 C CA . TRP A 1 90 ? -9.930 -2.995 -3.980 1.00 94.94 90 TRP A CA 1
ATOM 696 C C . TRP A 1 90 ? -11.138 -2.148 -3.554 1.00 94.94 90 TRP A C 1
ATOM 698 O O . TRP A 1 90 ? -12.002 -2.626 -2.818 1.00 94.94 90 TRP A O 1
ATOM 708 N N . ALA A 1 91 ? -11.248 -0.917 -4.055 1.00 95.12 91 ALA A N 1
ATOM 709 C CA . ALA A 1 91 ? -12.344 -0.007 -3.730 1.00 95.12 91 ALA A CA 1
ATOM 710 C C . ALA A 1 91 ? -13.710 -0.433 -4.307 1.00 95.12 91 ALA A C 1
ATOM 712 O O . ALA A 1 91 ? -14.729 0.136 -3.920 1.00 95.12 91 ALA A O 1
ATOM 713 N N . VAL A 1 92 ? -13.762 -1.397 -5.237 1.00 94.44 92 VAL A N 1
ATOM 714 C CA . VAL A 1 92 ? -15.034 -1.960 -5.734 1.00 94.44 92 VAL A CA 1
ATOM 715 C C . VAL A 1 92 ? -15.697 -2.832 -4.670 1.00 94.44 92 VAL A C 1
ATOM 717 O O . VAL A 1 92 ? -16.915 -2.771 -4.507 1.00 94.44 92 VAL A O 1
ATOM 720 N N . ASP A 1 93 ? -14.897 -3.608 -3.939 1.00 92.44 93 ASP A N 1
ATOM 721 C CA . ASP A 1 93 ? -15.383 -4.613 -2.989 1.00 92.44 93 ASP A CA 1
ATOM 722 C C . ASP A 1 93 ? -15.291 -4.156 -1.521 1.00 92.44 93 ASP A C 1
ATOM 724 O O . ASP A 1 93 ? -15.770 -4.850 -0.620 1.00 92.44 93 ASP A O 1
ATOM 728 N N . SER A 1 94 ? -14.691 -2.990 -1.264 1.00 92.62 94 SER A N 1
ATOM 729 C CA . SER A 1 94 ? -14.462 -2.474 0.090 1.00 92.62 94 SER A CA 1
ATOM 730 C C . SER A 1 94 ? -15.558 -1.504 0.544 1.00 92.62 94 SER A C 1
ATOM 732 O O . SER A 1 94 ? -16.018 -0.675 -0.243 1.00 92.62 94 SER A O 1
ATOM 734 N N . PRO A 1 95 ? -15.995 -1.561 1.815 1.00 92.50 95 PRO A N 1
ATOM 735 C CA . PRO A 1 95 ? -16.918 -0.573 2.359 1.00 92.50 95 PRO A CA 1
ATOM 736 C C . PRO A 1 95 ? -16.269 0.817 2.447 1.00 92.50 95 PRO A C 1
ATOM 738 O O . PRO A 1 95 ? -15.061 0.951 2.614 1.00 92.50 95 PRO A O 1
ATOM 741 N N . ILE A 1 96 ? -17.096 1.865 2.392 1.00 86.50 96 ILE A N 1
ATOM 742 C CA . ILE A 1 96 ? -16.656 3.272 2.342 1.00 86.50 96 ILE A CA 1
ATOM 743 C C . ILE A 1 96 ? -15.821 3.687 3.568 1.00 86.50 96 ILE A C 1
ATOM 745 O O . ILE A 1 96 ? -15.034 4.610 3.466 1.00 86.50 96 ILE A O 1
ATOM 749 N N . GLU A 1 97 ? -15.917 2.985 4.696 1.00 87.56 97 GLU A N 1
ATOM 750 C CA . GLU A 1 97 ? -15.151 3.275 5.921 1.00 87.56 97 GLU A CA 1
ATOM 751 C C . GLU A 1 97 ? -13.820 2.498 6.006 1.00 87.56 97 GLU A C 1
ATOM 753 O O . GLU A 1 97 ? -13.143 2.507 7.035 1.00 87.56 97 GLU A O 1
ATOM 758 N N . SER A 1 98 ? -13.429 1.786 4.945 1.00 94.06 98 SER A N 1
ATOM 759 C CA . SER A 1 98 ? -12.168 1.044 4.914 1.00 94.06 98 SER A CA 1
ATOM 760 C C . SER A 1 98 ? -10.943 1.960 4.874 1.00 94.06 98 SER A C 1
ATOM 762 O O . SER A 1 98 ? -10.958 3.040 4.279 1.00 94.06 98 SER A O 1
ATOM 764 N N . ASN A 1 99 ? -9.858 1.481 5.486 1.00 93.50 99 ASN A N 1
ATOM 765 C CA . ASN A 1 99 ? -8.576 2.175 5.518 1.00 93.50 99 ASN A CA 1
ATOM 766 C C . ASN A 1 99 ? -7.742 1.838 4.274 1.00 93.50 99 ASN A C 1
ATOM 768 O O . ASN A 1 99 ? -7.505 0.664 3.986 1.00 93.50 99 ASN A O 1
ATOM 772 N N . LEU A 1 100 ? -7.249 2.862 3.580 1.00 93.44 100 LEU A N 1
ATOM 773 C CA . LEU A 1 100 ? -6.226 2.752 2.544 1.00 93.44 100 LEU A CA 1
ATOM 774 C C . LEU A 1 100 ? -4.956 3.447 3.036 1.00 93.44 100 LEU A C 1
ATOM 776 O O . LEU A 1 100 ? -4.936 4.664 3.192 1.00 93.44 100 LEU A O 1
ATOM 780 N N . ILE A 1 101 ? -3.885 2.684 3.244 1.00 91.94 101 ILE A N 1
ATOM 781 C CA . ILE A 1 101 ? -2.579 3.223 3.638 1.00 91.94 101 ILE A CA 1
ATOM 782 C C . ILE A 1 101 ? -1.625 3.099 2.453 1.00 91.94 101 ILE A C 1
ATOM 784 O O . ILE A 1 101 ? -1.393 1.993 1.964 1.00 91.94 101 ILE A O 1
ATOM 788 N N . VAL A 1 102 ? -1.063 4.216 1.991 1.00 89.62 102 VAL A N 1
ATOM 789 C CA . VAL A 1 102 ? -0.121 4.238 0.865 1.00 89.62 102 VAL A CA 1
ATOM 790 C C . VAL A 1 102 ? 1.251 4.712 1.328 1.00 89.62 102 VAL A C 1
ATOM 792 O O . VAL A 1 102 ? 1.450 5.872 1.691 1.00 89.62 102 VAL A O 1
ATOM 795 N N . LEU A 1 103 ? 2.220 3.800 1.264 1.00 86.62 103 LEU A N 1
ATOM 796 C CA . LEU A 1 103 ? 3.611 4.061 1.617 1.00 86.62 103 LEU A CA 1
ATOM 797 C C . LEU A 1 103 ? 4.416 4.410 0.356 1.00 86.62 103 LEU A C 1
ATOM 799 O O . LEU A 1 103 ? 4.955 3.534 -0.314 1.00 86.62 103 LEU A O 1
ATOM 803 N N . SER A 1 104 ? 4.470 5.698 0.015 1.00 80.50 104 SER A N 1
ATOM 804 C CA . SER A 1 104 ? 5.274 6.238 -1.089 1.00 80.50 104 SER A CA 1
ATOM 805 C C . SER A 1 104 ? 5.810 7.622 -0.714 1.00 80.50 104 SER A C 1
ATOM 807 O O . SER A 1 104 ? 5.080 8.395 -0.096 1.00 80.50 104 SER A O 1
ATOM 809 N N . LYS A 1 105 ? 7.060 7.945 -1.080 1.00 70.00 105 LYS A N 1
ATOM 810 C CA . LYS A 1 105 ? 7.678 9.260 -0.813 1.00 70.00 105 LYS A CA 1
ATOM 811 C C . LYS A 1 105 ? 7.497 10.248 -1.959 1.00 70.00 105 LYS A C 1
ATOM 813 O O . LYS A 1 105 ? 7.965 11.376 -1.894 1.00 70.00 105 LYS A O 1
ATOM 818 N N . ASN A 1 106 ? 6.897 9.834 -3.078 1.00 66.38 106 ASN A N 1
ATOM 819 C CA . ASN A 1 106 ? 6.714 10.764 -4.184 1.00 66.38 106 ASN A CA 1
ATOM 820 C C . ASN A 1 106 ? 5.617 10.333 -5.156 1.00 66.38 106 ASN A C 1
ATOM 822 O O . ASN A 1 106 ? 5.853 9.583 -6.108 1.00 66.38 106 ASN A O 1
ATOM 826 N N . PHE A 1 107 ? 4.417 10.873 -4.960 1.00 69.50 107 PHE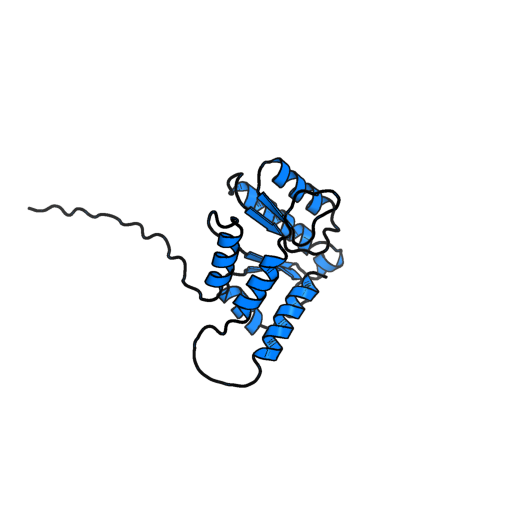 A N 1
ATOM 827 C CA . PHE A 1 107 ? 3.352 10.777 -5.950 1.00 69.50 107 PHE A CA 1
ATOM 828 C C . PHE A 1 107 ? 3.613 11.775 -7.079 1.00 69.50 107 PHE A C 1
ATOM 830 O O . PHE A 1 107 ? 3.098 12.888 -7.088 1.00 69.50 107 PHE A O 1
ATOM 837 N N . LYS A 1 108 ? 4.445 11.371 -8.040 1.00 69.62 108 LYS A N 1
ATOM 838 C CA . LYS A 1 108 ? 4.752 12.187 -9.228 1.00 69.62 108 LYS A CA 1
ATOM 839 C C . LYS A 1 108 ? 3.671 12.114 -10.302 1.00 69.62 108 LYS A C 1
ATOM 841 O O . LYS A 1 108 ? 3.691 12.895 -11.245 1.00 69.62 108 LYS A O 1
ATOM 846 N N . GLU A 1 109 ? 2.791 11.127 -10.202 1.00 80.06 109 GLU A N 1
ATOM 847 C CA . GLU A 1 109 ? 1.815 10.818 -11.232 1.00 80.06 109 GLU A CA 1
ATOM 848 C C . GLU A 1 109 ? 0.449 11.414 -10.874 1.00 80.06 109 GLU A C 1
ATOM 850 O O . GLU A 1 109 ? -0.151 11.057 -9.857 1.00 80.06 109 GLU A O 1
ATOM 855 N N . GLU A 1 110 ? -0.053 12.312 -11.723 1.00 83.06 110 GLU A N 1
ATOM 856 C CA . GLU A 1 110 ? -1.307 13.037 -11.487 1.00 83.06 110 GLU A CA 1
ATOM 857 C C . GLU A 1 110 ? -2.500 12.095 -11.288 1.00 83.06 110 GLU A C 1
ATOM 859 O O . GLU A 1 110 ? -3.319 12.326 -10.399 1.00 83.06 110 GLU A O 1
ATOM 864 N N . LEU A 1 111 ? -2.579 10.995 -12.050 1.00 86.19 111 LEU A N 1
ATOM 865 C CA . LEU A 1 111 ? -3.677 10.032 -11.913 1.00 86.19 111 LEU A CA 1
ATOM 866 C C . LEU A 1 111 ? -3.680 9.374 -10.533 1.00 86.19 111 LEU A C 1
ATOM 868 O O . LEU A 1 111 ? -4.750 9.215 -9.943 1.00 86.19 111 LEU A O 1
ATOM 872 N N . THR A 1 112 ? -2.503 9.039 -9.994 1.00 87.50 112 THR A N 1
ATOM 873 C CA . THR A 1 112 ? -2.390 8.477 -8.645 1.00 87.50 112 THR A CA 1
ATOM 874 C C . THR A 1 112 ? -2.938 9.460 -7.608 1.00 87.50 112 THR A C 1
ATOM 876 O O . THR A 1 112 ? -3.778 9.086 -6.787 1.00 87.50 112 THR A O 1
ATOM 879 N N . VAL A 1 113 ? -2.546 10.735 -7.688 1.00 86.88 113 VAL A N 1
ATOM 880 C CA . VAL A 1 113 ? -3.049 11.788 -6.788 1.00 86.88 113 VAL A CA 1
ATOM 881 C C . VAL A 1 113 ? -4.566 11.950 -6.920 1.00 86.88 113 VAL A C 1
ATOM 883 O O . VAL A 1 113 ? -5.268 11.964 -5.908 1.00 86.88 113 VAL A O 1
ATOM 886 N N . CYS A 1 114 ? -5.094 12.009 -8.146 1.00 89.81 114 CYS A N 1
ATOM 887 C CA . CYS A 1 114 ? -6.530 12.149 -8.392 1.00 89.81 114 CYS A CA 1
ATOM 888 C C . CYS A 1 114 ? -7.348 10.977 -7.835 1.00 89.81 114 CYS A C 1
ATOM 890 O O . CYS A 1 114 ? -8.422 11.196 -7.272 1.00 89.81 114 CYS A O 1
ATOM 892 N N . VAL A 1 115 ? -6.864 9.739 -7.965 1.00 92.12 115 VAL A N 1
ATOM 893 C CA . VAL A 1 115 ? -7.554 8.556 -7.426 1.00 92.12 115 VAL A CA 1
ATOM 894 C C . VAL A 1 115 ? -7.573 8.586 -5.900 1.00 92.12 115 VAL A C 1
ATOM 896 O O . VAL A 1 115 ? -8.633 8.392 -5.306 1.00 92.12 115 VAL A O 1
ATOM 899 N N . ILE A 1 116 ? -6.442 8.900 -5.268 1.00 90.38 116 ILE A N 1
ATOM 900 C CA . ILE A 1 116 ? -6.323 9.030 -3.808 1.00 90.38 116 ILE A CA 1
ATOM 901 C C . ILE A 1 116 ? -7.277 10.115 -3.284 1.00 90.38 116 ILE A C 1
ATOM 903 O O . ILE A 1 116 ? -8.062 9.861 -2.368 1.00 90.38 116 ILE A O 1
ATOM 907 N N . GLN A 1 117 ? -7.285 11.298 -3.910 1.00 89.25 117 GLN A N 1
ATOM 908 C CA . GLN A 1 117 ? -8.221 12.381 -3.581 1.00 89.25 117 GLN A CA 1
ATOM 909 C C . GLN A 1 117 ? -9.681 11.955 -3.760 1.00 89.25 117 GLN A C 1
ATOM 911 O O . GLN A 1 117 ? -10.528 12.262 -2.920 1.00 89.25 117 GLN A O 1
ATOM 916 N N . GLY A 1 118 ? -9.982 11.237 -4.843 1.00 91.75 118 GLY A N 1
ATOM 917 C CA . GLY A 1 118 ? -11.323 10.752 -5.147 1.00 91.75 118 GLY A CA 1
ATOM 918 C C . GLY A 1 118 ? -11.842 9.742 -4.126 1.00 91.75 118 GLY A C 1
ATOM 919 O O . GLY A 1 118 ? -13.015 9.803 -3.761 1.00 91.75 118 GLY A O 1
ATOM 920 N N . LEU A 1 119 ? -10.991 8.837 -3.636 1.00 92.81 119 LEU A N 1
ATOM 921 C CA . LEU A 1 119 ? -11.359 7.889 -2.582 1.00 92.81 119 LEU A CA 1
ATOM 922 C C . LEU A 1 119 ? -11.596 8.599 -1.250 1.00 92.81 119 LEU A C 1
ATOM 924 O O . LEU A 1 119 ? -12.646 8.402 -0.642 1.00 92.81 119 LEU A O 1
ATOM 928 N N . HIS A 1 120 ? -10.702 9.500 -0.846 1.00 90.12 120 HIS A N 1
ATOM 929 C CA . HIS A 1 120 ? -10.919 10.309 0.353 1.00 90.12 120 HIS A CA 1
ATOM 930 C C . HIS A 1 120 ? -12.243 11.094 0.275 1.00 90.12 120 HIS A C 1
ATOM 932 O O . HIS A 1 120 ? -13.063 11.045 1.188 1.00 90.12 120 HIS A O 1
ATOM 938 N N . GLY A 1 121 ? -12.523 11.742 -0.862 1.00 90.00 121 GLY A N 1
ATOM 939 C CA . GLY A 1 121 ? -13.781 12.465 -1.088 1.00 90.00 121 GLY A CA 1
ATOM 940 C C . GLY A 1 121 ? -15.040 11.586 -1.074 1.00 90.00 121 GLY A C 1
ATOM 941 O O . GLY A 1 121 ? -16.142 12.106 -0.911 1.00 90.00 121 GLY A O 1
ATOM 942 N N . ARG A 1 122 ? -14.898 10.264 -1.227 1.00 92.06 122 ARG A N 1
ATOM 943 C CA . ARG A 1 122 ? -15.993 9.288 -1.118 1.00 92.06 122 ARG A CA 1
ATOM 944 C C . ARG A 1 122 ? -16.207 8.765 0.302 1.00 92.06 122 ARG A C 1
ATOM 946 O O . ARG A 1 122 ? -17.221 8.110 0.510 1.00 92.06 122 ARG A O 1
ATOM 953 N N . GLY A 1 123 ? -15.311 9.064 1.245 1.00 91.00 123 GLY A N 1
ATOM 954 C CA . GLY A 1 123 ? -15.423 8.682 2.658 1.00 91.00 123 GLY A CA 1
ATOM 955 C C . GLY A 1 123 ? -14.412 7.637 3.139 1.00 91.00 123 GLY A C 1
ATOM 956 O O . GLY A 1 123 ? -14.423 7.326 4.326 1.00 91.00 123 GLY A O 1
ATOM 957 N N . TYR A 1 124 ? -13.530 7.141 2.263 1.00 92.56 124 TYR A N 1
ATOM 958 C CA . TYR A 1 124 ? -12.451 6.228 2.659 1.00 92.56 124 TYR A CA 1
ATOM 959 C C . TYR A 1 124 ? -11.448 6.928 3.576 1.00 92.56 124 TYR A C 1
ATOM 961 O O . TYR A 1 124 ? -11.081 8.082 3.333 1.00 92.56 124 TYR A O 1
ATOM 969 N N . ASN A 1 125 ? -10.951 6.214 4.588 1.00 91.12 125 ASN A N 1
ATOM 970 C CA . ASN A 1 125 ? -9.881 6.725 5.436 1.00 91.12 125 ASN A CA 1
ATOM 971 C C . ASN A 1 125 ? -8.532 6.486 4.751 1.00 91.12 125 ASN A C 1
ATOM 973 O O . ASN A 1 125 ? -8.056 5.354 4.666 1.00 91.12 125 ASN A O 1
ATOM 977 N N . VAL A 1 126 ? -7.938 7.549 4.216 1.00 90.31 126 VAL A N 1
ATOM 978 C CA . VAL A 1 126 ? -6.716 7.470 3.413 1.00 90.31 126 VAL A CA 1
ATOM 979 C C . VAL A 1 126 ? -5.540 8.039 4.201 1.00 90.31 126 VAL A C 1
ATOM 981 O O . VAL A 1 126 ? -5.560 9.206 4.583 1.00 90.31 126 VAL A O 1
ATOM 984 N N . LEU A 1 127 ? -4.498 7.233 4.408 1.00 88.94 127 LEU A N 1
ATOM 985 C CA . LEU A 1 127 ? -3.259 7.641 5.068 1.00 88.94 127 LEU A CA 1
ATOM 986 C C . LEU A 1 127 ? -2.095 7.544 4.084 1.00 88.94 127 LEU A C 1
ATOM 988 O O . LEU A 1 127 ? -1.956 6.554 3.365 1.00 88.94 127 LEU A O 1
ATOM 992 N N . LEU A 1 128 ? -1.234 8.557 4.070 1.00 86.19 128 LEU A N 1
ATOM 993 C CA . LEU A 1 128 ? -0.070 8.628 3.183 1.00 86.19 128 LEU A CA 1
ATOM 994 C C . LEU A 1 128 ? 1.198 8.652 4.025 1.00 86.19 128 LEU A C 1
ATOM 996 O O . LEU A 1 128 ? 1.178 9.177 5.136 1.00 86.19 128 LEU A O 1
ATOM 1000 N N . ALA A 1 129 ? 2.287 8.041 3.558 1.00 80.12 129 ALA A N 1
ATOM 1001 C CA . ALA A 1 129 ? 3.562 8.132 4.277 1.00 80.12 129 ALA A CA 1
ATOM 1002 C C . ALA A 1 129 ? 3.998 9.599 4.366 1.00 80.12 129 ALA A C 1
ATOM 1004 O O . ALA A 1 129 ? 4.164 10.136 5.461 1.00 80.12 129 ALA A O 1
ATOM 1005 N N . GLU A 1 130 ? 4.054 10.264 3.214 1.00 76.31 130 GLU A N 1
ATOM 1006 C CA . GLU A 1 130 ? 4.318 11.694 3.117 1.00 76.31 130 GLU A CA 1
ATOM 1007 C C . GLU A 1 130 ? 3.028 12.444 2.740 1.00 76.31 130 GLU A C 1
ATOM 1009 O O . GLU A 1 130 ? 2.397 12.112 1.728 1.00 76.31 130 GLU A O 1
ATOM 1014 N N . PRO A 1 131 ? 2.602 13.444 3.536 1.00 67.81 131 PRO A N 1
ATOM 1015 C CA . PRO A 1 131 ? 1.459 14.279 3.194 1.00 67.81 131 PRO A CA 1
ATOM 1016 C C . PRO A 1 131 ? 1.695 15.018 1.875 1.00 67.81 131 PRO A C 1
ATOM 1018 O O . PRO A 1 131 ? 2.748 15.618 1.661 1.00 67.81 131 PRO A O 1
ATOM 1021 N N . LEU A 1 132 ? 0.692 15.026 1.001 1.00 71.25 132 LEU A N 1
ATOM 1022 C CA . LEU A 1 132 ? 0.725 15.826 -0.221 1.00 71.25 132 LEU A CA 1
ATOM 1023 C C . LEU A 1 132 ? 0.236 17.246 0.070 1.00 71.25 132 LEU A C 1
ATOM 1025 O O . LEU A 1 132 ? -0.788 17.419 0.729 1.00 71.25 132 LEU A O 1
ATOM 1029 N N . GLU A 1 133 ? 0.899 18.266 -0.487 1.00 66.19 133 GLU A N 1
ATOM 1030 C CA . GLU A 1 133 ? 0.496 19.677 -0.316 1.00 66.19 133 GLU A CA 1
ATOM 1031 C C . GLU A 1 133 ? -0.977 19.923 -0.699 1.00 66.19 133 GLU A C 1
ATOM 1033 O O . GLU A 1 133 ? -1.663 20.748 -0.096 1.00 66.19 133 GLU A O 1
ATOM 1038 N N . HIS A 1 134 ? -1.492 19.168 -1.674 1.00 63.28 134 HIS A N 1
ATOM 1039 C CA . HIS A 1 134 ? -2.876 19.246 -2.152 1.00 63.28 134 HIS A CA 1
ATOM 1040 C C . HIS A 1 134 ? -3.838 18.251 -1.474 1.00 63.28 134 HIS A C 1
ATOM 1042 O O . HIS A 1 134 ? -5.010 18.180 -1.848 1.00 63.28 134 HIS A O 1
ATOM 1048 N N . ILE A 1 135 ? -3.366 17.475 -0.493 1.00 64.88 135 ILE A N 1
ATOM 1049 C CA . ILE A 1 135 ? -4.173 16.578 0.349 1.00 64.88 135 ILE A CA 1
ATOM 1050 C C . ILE A 1 135 ? -3.758 16.773 1.822 1.00 64.88 135 ILE A C 1
ATOM 1052 O O . ILE A 1 135 ? -3.183 15.876 2.435 1.00 64.88 135 ILE A O 1
ATOM 1056 N N . PRO A 1 136 ? -4.042 17.939 2.429 1.00 56.69 136 PRO A N 1
ATOM 1057 C CA . PRO A 1 136 ? -3.525 18.305 3.752 1.00 56.69 136 PRO A CA 1
ATOM 1058 C C . PRO A 1 136 ? -4.163 17.535 4.929 1.00 56.69 136 PRO A C 1
ATOM 1060 O O . PRO A 1 136 ? -3.974 17.918 6.080 1.00 56.69 136 PRO A O 1
ATOM 1063 N N . PHE A 1 137 ? -4.945 16.484 4.662 1.00 56.25 137 PHE A N 1
ATOM 1064 C CA . PHE A 1 137 ? -5.803 15.816 5.649 1.00 56.25 137 PHE A CA 1
ATOM 1065 C C . PHE A 1 137 ? -5.332 14.418 6.055 1.00 56.25 137 PHE A C 1
ATOM 1067 O O . PHE A 1 137 ? -5.993 13.771 6.860 1.00 56.25 137 PHE A O 1
ATOM 1074 N N . THR A 1 138 ? -4.215 13.936 5.513 1.00 59.28 138 THR A N 1
ATOM 1075 C CA . THR A 1 138 ? -3.748 12.579 5.802 1.00 59.28 138 THR A CA 1
ATOM 1076 C C . THR A 1 138 ? -2.759 12.610 6.957 1.00 59.28 138 THR A C 1
ATOM 1078 O O . THR A 1 138 ? -1.688 13.212 6.839 1.00 59.28 138 THR A O 1
ATOM 1081 N N . GLU A 1 139 ? -3.097 11.952 8.066 1.00 66.56 139 GLU A N 1
ATOM 1082 C CA . GLU A 1 139 ? -2.098 11.613 9.076 1.00 66.56 139 GLU A CA 1
ATOM 1083 C C . GLU A 1 139 ? -0.964 10.826 8.410 1.00 66.56 139 GLU A C 1
ATOM 1085 O O . GLU A 1 139 ? -1.205 9.965 7.555 1.00 66.56 139 GLU A O 1
ATOM 1090 N N . SER A 1 140 ? 0.280 11.143 8.776 1.00 77.75 140 SER A N 1
ATOM 1091 C CA . SER A 1 140 ? 1.423 10.408 8.247 1.00 77.75 140 SER A CA 1
ATOM 1092 C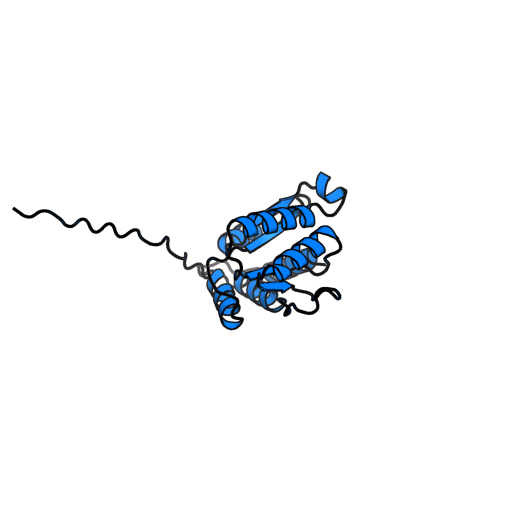 C . SER A 1 140 ? 1.339 8.948 8.688 1.00 77.75 140 SER A C 1
ATOM 1094 O O . SER A 1 140 ? 1.134 8.643 9.865 1.00 77.75 140 SER A O 1
ATOM 1096 N N . SER A 1 141 ? 1.537 8.045 7.736 1.00 79.88 141 SER A N 1
ATOM 1097 C CA . SER A 1 141 ? 1.658 6.604 7.970 1.00 79.88 141 SER A CA 1
ATOM 1098 C C . SER A 1 141 ? 3.109 6.125 8.042 1.00 79.88 141 SER A C 1
ATOM 1100 O O . SER A 1 141 ? 3.357 4.922 7.986 1.00 79.88 141 SER A O 1
ATOM 1102 N N . GLU A 1 142 ? 4.081 7.029 8.232 1.00 80.88 142 GLU A N 1
ATOM 1103 C CA . GLU A 1 142 ? 5.495 6.659 8.423 1.00 80.88 142 GLU A CA 1
ATOM 1104 C C . GLU A 1 142 ? 5.693 5.653 9.564 1.00 80.88 142 GLU A C 1
ATOM 1106 O O . GLU A 1 142 ? 6.546 4.778 9.474 1.00 80.88 142 GLU A O 1
ATOM 1111 N N . TRP A 1 143 ? 4.857 5.697 10.603 1.00 84.62 143 TRP A N 1
ATOM 1112 C CA . TRP A 1 143 ? 4.901 4.741 11.715 1.00 84.62 143 TRP A CA 1
ATOM 1113 C C . TRP A 1 143 ? 4.714 3.280 11.274 1.00 84.62 143 TRP A C 1
ATOM 1115 O O . TRP A 1 143 ? 5.215 2.362 11.933 1.00 84.62 143 TRP A O 1
ATOM 1125 N N . LEU A 1 144 ? 4.010 3.037 10.162 1.00 86.50 144 LEU A N 1
ATOM 1126 C CA . LEU A 1 144 ? 3.809 1.688 9.636 1.00 86.50 144 LEU A CA 1
ATOM 1127 C C . LEU A 1 144 ? 5.123 1.128 9.087 1.00 86.50 144 LEU A C 1
ATOM 1129 O O . LEU A 1 144 ? 5.352 -0.079 9.155 1.00 86.50 144 LEU A O 1
ATOM 1133 N N . TRP A 1 145 ? 6.024 2.000 8.631 1.00 82.12 145 TRP A N 1
ATOM 1134 C CA . TRP A 1 145 ? 7.358 1.620 8.190 1.00 82.12 145 TRP A CA 1
ATOM 1135 C C . TRP A 1 145 ? 8.153 0.915 9.280 1.00 82.12 145 TRP A C 1
ATOM 1137 O O . TRP A 1 145 ? 8.697 -0.172 9.078 1.00 82.12 145 TRP A O 1
ATOM 1147 N N . ASP A 1 146 ? 8.201 1.534 10.455 1.00 82.69 146 ASP A N 1
ATOM 1148 C CA . ASP A 1 146 ? 8.965 1.020 11.582 1.00 82.69 146 ASP A CA 1
ATOM 1149 C C . ASP A 1 146 ? 8.352 -0.281 12.105 1.00 82.69 146 ASP A C 1
ATOM 1151 O O . ASP A 1 146 ? 9.068 -1.179 12.549 1.00 82.69 146 ASP A O 1
ATOM 1155 N N . SER A 1 147 ? 7.027 -0.418 12.020 1.00 85.31 147 SER A N 1
ATOM 1156 C CA . SER A 1 147 ? 6.331 -1.671 12.319 1.00 85.31 147 SER A CA 1
ATOM 1157 C C . SER A 1 147 ? 6.707 -2.788 11.339 1.00 85.31 147 SER A C 1
ATOM 1159 O O . SER A 1 147 ? 7.118 -3.865 11.772 1.00 85.31 147 SER A O 1
ATOM 1161 N N . LEU A 1 148 ? 6.688 -2.513 10.029 1.00 83.94 148 LEU A N 1
ATOM 1162 C CA . LEU A 1 148 ? 7.111 -3.461 8.992 1.00 83.94 148 LEU A CA 1
ATOM 1163 C C . LEU A 1 148 ? 8.571 -3.887 9.178 1.00 83.94 148 LEU A C 1
ATOM 1165 O O . LEU A 1 148 ? 8.877 -5.077 9.145 1.00 83.94 148 LEU A O 1
ATOM 1169 N N . CYS A 1 149 ? 9.470 -2.939 9.448 1.00 81.62 149 CYS A N 1
ATOM 1170 C CA . CYS A 1 149 ? 10.881 -3.233 9.692 1.00 81.62 149 CYS A CA 1
ATOM 1171 C C . CYS A 1 149 ? 11.080 -4.118 10.928 1.00 81.62 149 CYS A C 1
ATOM 1173 O O . CYS A 1 149 ? 11.874 -5.057 10.883 1.00 81.62 149 CYS A O 1
ATOM 1175 N N . ARG A 1 150 ? 10.367 -3.847 12.029 1.00 82.62 150 ARG A N 1
ATOM 1176 C CA . ARG A 1 150 ? 10.445 -4.649 13.263 1.00 82.62 150 ARG A CA 1
ATOM 1177 C C . ARG A 1 150 ? 9.882 -6.047 13.065 1.00 82.62 150 ARG A C 1
ATOM 1179 O O . ARG A 1 150 ? 10.546 -7.011 13.436 1.00 82.62 150 ARG A O 1
ATOM 1186 N N . SER A 1 151 ? 8.717 -6.147 12.430 1.00 81.62 151 SER A N 1
ATOM 1187 C CA . SER A 1 151 ? 8.086 -7.414 12.061 1.00 81.62 151 SER A CA 1
ATOM 1188 C C . SER A 1 151 ? 9.057 -8.274 11.258 1.00 81.62 151 SER A C 1
ATOM 1190 O O . SER A 1 151 ? 9.425 -9.367 11.681 1.00 81.62 151 SER A O 1
ATOM 1192 N N . LEU A 1 152 ? 9.597 -7.723 10.172 1.00 78.06 152 LEU A N 1
ATOM 1193 C CA . LEU A 1 152 ? 10.553 -8.409 9.313 1.00 78.06 152 LEU A CA 1
ATOM 1194 C C . LEU A 1 152 ? 11.930 -8.609 9.962 1.00 78.06 152 LEU A C 1
ATOM 1196 O O . LEU A 1 152 ? 12.758 -9.316 9.406 1.00 78.06 152 LEU A O 1
ATOM 1200 N N . SER A 1 153 ? 12.221 -8.012 11.113 1.00 75.38 153 SER A N 1
ATOM 1201 C CA . SER A 1 153 ? 13.458 -8.277 11.860 1.00 75.38 153 SER A CA 1
ATOM 1202 C C . SER A 1 153 ? 13.283 -9.350 12.931 1.00 75.38 153 SER A C 1
ATOM 1204 O O . SER A 1 153 ? 14.279 -9.871 13.431 1.00 75.38 153 SER A O 1
ATOM 1206 N N . SER A 1 154 ? 12.042 -9.696 13.277 1.00 66.94 154 SER A N 1
ATOM 1207 C CA . SER A 1 154 ? 11.741 -10.758 14.228 1.00 66.94 154 SER A CA 1
ATOM 1208 C C . SER A 1 154 ? 12.052 -12.108 13.580 1.00 66.94 154 SER A C 1
ATOM 1210 O O . SER A 1 154 ? 11.401 -12.529 12.624 1.00 66.94 154 SER A O 1
ATOM 1212 N N . ASP A 1 155 ? 13.109 -12.766 14.050 1.00 57.47 155 ASP A N 1
ATOM 1213 C CA . ASP A 1 155 ? 13.453 -14.124 13.635 1.00 57.47 155 ASP A CA 1
ATOM 1214 C C . ASP A 1 155 ? 12.327 -15.042 14.130 1.00 57.47 155 ASP A C 1
ATOM 1216 O O . ASP A 1 155 ? 12.165 -15.251 15.337 1.00 57.47 155 ASP A O 1
ATOM 1220 N N . GLY A 1 156 ? 11.480 -15.522 13.217 1.00 53.69 156 GLY A N 1
ATOM 1221 C CA . GLY A 1 156 ? 10.414 -16.460 13.546 1.00 53.69 156 GLY A CA 1
ATOM 1222 C C . GLY A 1 156 ? 11.048 -17.693 14.182 1.00 53.69 156 GLY A C 1
ATOM 1223 O O . GLY A 1 156 ? 11.801 -18.407 13.529 1.00 53.69 156 GLY A O 1
ATOM 1224 N N . GLY A 1 157 ? 10.813 -17.899 15.479 1.00 45.69 157 GLY A N 1
ATOM 1225 C CA . GLY A 1 157 ? 11.538 -18.885 16.279 1.00 45.69 157 GLY A CA 1
ATOM 1226 C C . GLY A 1 157 ? 11.612 -20.271 15.627 1.00 45.69 157 GLY A C 1
ATOM 1227 O O . GLY A 1 157 ? 10.589 -20.919 15.418 1.00 45.69 157 GLY A O 1
ATOM 1228 N N . GLY A 1 158 ? 12.841 -20.734 15.362 1.00 36.09 158 GLY A N 1
ATOM 1229 C CA . GLY A 1 158 ? 13.100 -22.040 14.753 1.00 36.09 158 GLY A CA 1
ATOM 1230 C C . GLY A 1 158 ? 14.579 -22.370 14.509 1.00 36.09 158 GLY A C 1
ATOM 1231 O O . GLY A 1 158 ? 14.963 -22.610 13.380 1.00 36.09 158 GLY A O 1
ATOM 1232 N N . SER A 1 159 ? 15.386 -22.417 15.577 1.00 40.56 159 SER A N 1
ATOM 1233 C CA . SER A 1 159 ? 16.683 -23.120 15.721 1.00 40.56 159 SER A CA 1
ATOM 1234 C C . SER A 1 159 ? 17.787 -22.996 14.638 1.00 40.56 159 SER A C 1
ATOM 1236 O O . SER A 1 159 ? 17.785 -23.687 13.628 1.00 40.56 159 SER A O 1
ATOM 1238 N N . SER A 1 160 ? 18.856 -22.289 15.034 1.00 48.69 160 SER A N 1
ATOM 1239 C CA . SER A 1 160 ? 20.286 -22.586 14.811 1.00 48.69 160 SER A CA 1
ATOM 1240 C C . SER A 1 160 ? 20.827 -22.687 13.372 1.00 48.69 160 SER A C 1
ATOM 1242 O O . SER A 1 160 ? 20.950 -23.777 12.819 1.00 48.69 160 SER A O 1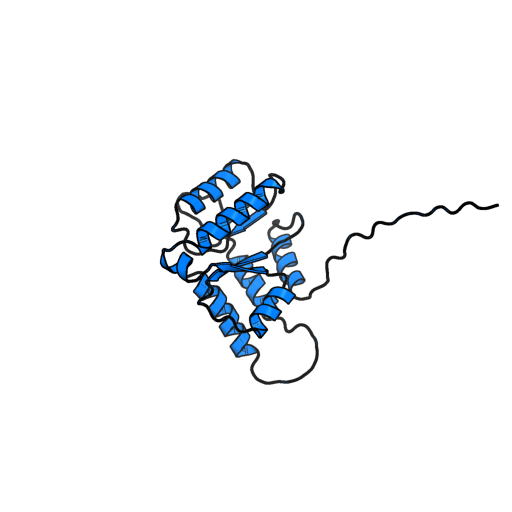
ATOM 1244 N N . GLN A 1 161 ? 21.358 -21.569 12.866 1.00 40.66 161 GLN A N 1
ATOM 1245 C CA . GLN A 1 161 ? 22.807 -21.386 12.678 1.00 40.66 161 GLN A CA 1
ATOM 1246 C C . GLN A 1 161 ? 23.145 -19.886 12.695 1.00 40.66 161 GLN A C 1
ATOM 1248 O O . GLN A 1 161 ? 22.645 -19.089 11.917 1.00 40.66 161 GLN A O 1
ATOM 1253 N N . HIS A 1 162 ? 23.967 -19.512 13.669 1.00 47.50 162 HIS A N 1
ATOM 1254 C CA . HIS A 1 162 ? 24.463 -18.168 13.930 1.00 47.50 162 HIS A CA 1
ATOM 1255 C C . HIS A 1 162 ? 25.613 -17.852 12.969 1.00 47.50 162 HIS A C 1
ATOM 1257 O O . HIS A 1 162 ? 26.691 -18.370 13.236 1.00 47.50 162 HIS A O 1
ATOM 1263 N N . VAL A 1 163 ? 25.386 -17.041 11.920 1.00 41.91 163 VAL A N 1
ATOM 1264 C CA . VAL A 1 163 ? 26.181 -15.871 11.452 1.00 41.91 163 VAL A CA 1
ATOM 1265 C C . VAL A 1 163 ? 25.321 -15.105 10.399 1.00 41.91 163 VAL A C 1
ATOM 1267 O O . VAL A 1 163 ? 24.696 -15.752 9.574 1.00 41.91 163 VAL A O 1
ATOM 1270 N N . ASP A 1 164 ? 25.293 -13.759 10.449 1.00 46.53 164 ASP A N 1
ATOM 1271 C CA . ASP A 1 164 ? 24.826 -12.777 9.422 1.00 46.53 164 ASP A CA 1
ATOM 1272 C C . ASP A 1 164 ? 23.399 -12.142 9.420 1.00 46.53 164 ASP A C 1
ATOM 1274 O O . ASP A 1 164 ? 23.217 -11.110 8.773 1.00 46.53 164 ASP A O 1
ATOM 1278 N N . ASN A 1 165 ? 22.442 -12.531 10.277 1.00 52.12 165 ASN A N 1
ATOM 1279 C CA . ASN A 1 165 ? 21.051 -11.988 10.234 1.00 52.12 165 ASN A CA 1
ATOM 1280 C C . ASN A 1 165 ? 20.891 -10.451 10.415 1.00 52.12 165 ASN A C 1
ATOM 1282 O O . ASN A 1 165 ? 19.868 -9.862 10.044 1.00 52.12 165 ASN A O 1
ATOM 1286 N N . LYS A 1 166 ? 21.873 -9.758 11.011 1.00 46.78 166 LYS A N 1
ATOM 1287 C CA . LYS A 1 166 ? 21.806 -8.296 11.224 1.00 46.78 166 LYS A CA 1
ATOM 1288 C C . LYS A 1 166 ? 22.113 -7.493 9.953 1.00 46.78 166 LYS A C 1
ATOM 1290 O O . LYS A 1 166 ? 21.595 -6.391 9.795 1.00 46.78 166 LYS A O 1
ATOM 1295 N N . ALA A 1 167 ? 22.958 -8.015 9.067 1.00 49.88 167 ALA A N 1
ATOM 1296 C CA . ALA A 1 167 ? 23.271 -7.351 7.804 1.00 49.88 167 ALA A CA 1
ATOM 1297 C C . ALA A 1 167 ? 22.074 -7.426 6.845 1.00 49.88 167 ALA A C 1
ATOM 1299 O O . ALA A 1 167 ? 21.725 -6.421 6.228 1.00 49.88 167 ALA A O 1
ATOM 1300 N N . ASP A 1 168 ? 21.382 -8.565 6.819 1.00 52.16 168 ASP A N 1
ATOM 1301 C CA . ASP A 1 168 ? 20.234 -8.807 5.940 1.00 52.16 168 ASP A CA 1
ATOM 1302 C C . ASP A 1 168 ? 18.996 -8.005 6.346 1.00 52.16 168 ASP A C 1
ATOM 1304 O O . ASP A 1 168 ? 18.252 -7.526 5.498 1.00 52.16 168 ASP A O 1
ATOM 1308 N N . THR A 1 169 ? 18.791 -7.791 7.648 1.00 52.44 169 THR A N 1
ATOM 1309 C CA . THR A 1 169 ? 17.698 -6.947 8.168 1.00 52.44 169 THR A CA 1
ATOM 1310 C C . THR A 1 169 ? 17.912 -5.464 7.875 1.00 52.44 169 THR A C 1
ATOM 1312 O O . THR A 1 169 ? 16.965 -4.765 7.513 1.00 52.44 169 THR A O 1
ATOM 1315 N N . VAL A 1 170 ? 19.154 -4.981 7.962 1.00 53.88 170 VAL A N 1
ATOM 1316 C CA . VAL A 1 170 ? 19.507 -3.613 7.554 1.00 53.88 170 VAL A CA 1
ATOM 1317 C C . VAL A 1 170 ? 19.410 -3.466 6.037 1.00 53.88 170 VAL A C 1
ATOM 1319 O O . VAL A 1 170 ? 18.809 -2.505 5.569 1.00 53.88 170 VAL A O 1
ATOM 1322 N N . ALA A 1 171 ? 19.900 -4.440 5.267 1.00 55.38 171 ALA A N 1
ATOM 1323 C CA . ALA A 1 171 ? 19.763 -4.458 3.812 1.00 55.38 171 ALA A CA 1
ATOM 1324 C C . ALA A 1 171 ? 18.294 -4.497 3.367 1.00 55.38 171 ALA A C 1
ATOM 1326 O O . ALA A 1 171 ? 17.942 -3.851 2.386 1.00 55.38 171 ALA A O 1
ATOM 1327 N N . LEU A 1 172 ? 17.430 -5.192 4.108 1.00 57.69 172 LEU A N 1
ATOM 1328 C CA . LEU A 1 172 ? 15.988 -5.254 3.889 1.00 57.69 172 LEU A CA 1
ATOM 1329 C C . LEU A 1 172 ? 15.303 -3.915 4.164 1.00 57.69 172 LEU A C 1
ATOM 1331 O O . LEU A 1 172 ? 14.569 -3.418 3.312 1.00 57.69 172 LEU A O 1
ATOM 1335 N N . ALA A 1 173 ? 15.569 -3.310 5.323 1.00 57.56 173 ALA A N 1
ATOM 1336 C CA . ALA A 1 173 ? 15.051 -1.987 5.662 1.00 57.56 173 ALA A CA 1
ATOM 1337 C C . ALA A 1 173 ? 15.561 -0.917 4.681 1.00 57.56 173 ALA A C 1
ATOM 1339 O O . ALA A 1 173 ? 14.801 -0.035 4.283 1.00 57.56 173 ALA A O 1
ATOM 1340 N N . ASP A 1 174 ? 16.815 -1.019 4.240 1.00 57.72 174 ASP A N 1
ATOM 1341 C CA . ASP A 1 174 ? 17.410 -0.131 3.245 1.00 57.72 174 ASP A CA 1
ATOM 1342 C C . ASP A 1 174 ? 16.872 -0.388 1.832 1.00 57.72 174 ASP A C 1
ATOM 1344 O O . ASP A 1 174 ? 16.667 0.569 1.094 1.00 57.72 174 ASP A O 1
ATOM 1348 N N . SER A 1 175 ? 16.614 -1.640 1.441 1.00 59.56 175 SER A N 1
ATOM 1349 C CA . SER A 1 175 ? 16.001 -1.994 0.150 1.00 59.56 175 SER A CA 1
ATOM 1350 C C . SER A 1 175 ? 14.588 -1.447 0.068 1.00 59.56 175 SER A C 1
ATOM 1352 O O . SER A 1 175 ? 14.249 -0.732 -0.872 1.00 59.56 175 SER A O 1
ATOM 1354 N N . LEU A 1 176 ? 13.802 -1.701 1.113 1.00 59.66 176 LEU A N 1
ATOM 1355 C CA . LEU A 1 176 ? 12.478 -1.133 1.274 1.00 59.66 176 LEU A CA 1
ATOM 1356 C C . LEU A 1 176 ? 12.568 0.408 1.204 1.00 59.66 176 LEU A C 1
ATOM 1358 O O . LEU A 1 176 ? 11.854 1.023 0.416 1.00 59.66 176 LEU A O 1
ATOM 1362 N N . ARG A 1 177 ? 13.499 1.049 1.931 1.00 58.78 177 ARG A N 1
ATOM 1363 C CA . ARG A 1 177 ? 13.639 2.522 1.944 1.00 58.78 177 ARG A CA 1
ATOM 1364 C C . ARG A 1 177 ? 14.065 3.098 0.596 1.00 58.78 177 ARG A C 1
ATOM 1366 O O . ARG A 1 177 ? 13.689 4.233 0.303 1.00 58.78 177 ARG A O 1
ATOM 1373 N N . LYS A 1 178 ? 14.872 2.362 -0.175 1.00 55.78 178 LYS A N 1
ATOM 1374 C CA . LYS A 1 178 ? 15.353 2.738 -1.514 1.00 55.78 178 LYS A CA 1
ATOM 1375 C C . LYS A 1 178 ? 14.271 2.600 -2.573 1.00 55.78 178 LYS A C 1
ATOM 1377 O O . LYS A 1 178 ? 14.217 3.444 -3.449 1.00 55.78 178 LYS A O 1
ATOM 1382 N N . GLN A 1 179 ? 13.399 1.597 -2.479 1.00 49.97 179 GLN A N 1
ATOM 1383 C CA . GLN A 1 179 ? 12.247 1.455 -3.381 1.00 49.97 179 GLN A CA 1
ATOM 1384 C C . GLN A 1 179 ? 11.221 2.582 -3.198 1.00 49.97 179 GLN A C 1
ATOM 1386 O O . GLN A 1 179 ? 10.390 2.816 -4.071 1.00 49.97 179 GLN A O 1
ATOM 1391 N N . THR A 1 180 ? 11.278 3.288 -2.066 1.00 41.41 180 THR A N 1
ATOM 1392 C CA . THR A 1 180 ? 10.415 4.437 -1.790 1.00 41.41 180 THR A CA 1
ATOM 1393 C C . THR A 1 180 ? 11.048 5.794 -2.135 1.00 41.41 180 THR A C 1
ATOM 1395 O O . THR A 1 180 ? 10.294 6.757 -2.197 1.00 41.41 180 THR A O 1
ATOM 1398 N N . LEU A 1 181 ? 12.375 5.904 -2.335 1.00 33.66 181 LEU A N 1
ATOM 1399 C CA . LEU A 1 181 ? 13.100 7.148 -2.698 1.00 33.66 181 LEU A CA 1
ATOM 1400 C C . LEU A 1 181 ? 13.234 7.308 -4.220 1.00 33.66 181 LEU A C 1
ATOM 1402 O O . LEU A 1 181 ? 13.052 8.449 -4.706 1.00 33.66 181 LEU 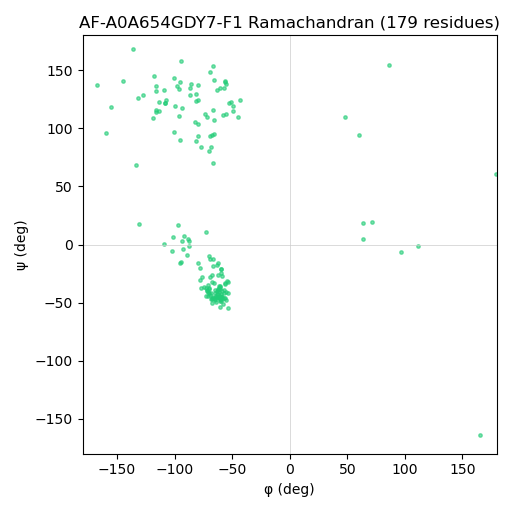A O 1
#

Solvent-accessible surface area (backbone atoms only — not comparable to full-atom values): 10994 Å² total; per-residue (Å²): 137,87,82,83,85,80,78,80,76,79,72,75,82,69,81,74,89,39,80,30,43,54,48,45,50,52,53,30,46,78,67,73,62,61,86,70,93,84,84,48,76,46,70,42,48,64,74,63,84,72,55,64,73,56,53,55,48,30,51,65,45,60,35,45,78,43,74,31,58,47,77,52,41,74,76,50,60,38,48,57,53,51,50,45,53,51,51,55,56,49,57,73,81,47,64,54,78,44,71,46,77,47,85,46,70,67,87,82,46,68,67,52,53,52,51,55,52,50,42,40,77,67,54,28,46,55,27,26,31,53,64,44,92,93,46,86,78,32,60,63,42,52,68,54,54,60,32,51,46,50,22,72,57,55,76,74,87,74,81,89,82,94,79,66,73,70,60,56,41,50,51,47,49,48,46,57,52,54,78,38,106

Radius of gyration: 19.29 Å; Cα contacts (8 Å, |Δi|>4): 177; chains: 1; bounding box: 61×63×39 Å

pLDDT: mean 75.19, std 19.0, range [29.8, 95.75]

Mean predicted aligned error: 11.33 Å

Foldseek 3Di:
DDDDDPPPPPDDPDPPPLLLCVLLQVLCVVVVQDDDDDAAEAEEEPVDDDDVVVVVLCVSNRYHYHYDYPVVCVVPCRSVVVVLVVVVVCVVPDDLAHEDEEEAPDPPDPVSVVSLVVSVVSRYQYAYCDDDPVRNPHDHPVVSLVSNLVSSLPDRDDDDDDDDSVVVSVVSSVVVVVSRD

Organism: Arabidopsis thaliana (NCBI:txid3702)